Protein AF-A0A7S0D4Z8-F1 (afdb_monomer_lite)

Foldseek 3Di:
DDDDDDDDDDDDDDDDDDDDDDDDDDDDDDDDDDDDDDDDDDDDDDPPPPDPLVVLVVVLCVVVVHDPVVVLQQFDPVQLCVVQVNDSVSSVVCCVVVVPCRCVSGPRDPPPPPPPPPDDDDDDDPDDPPPPPDPPDPPPPPPDDDDPPVPPDPVCVVVVVVQVVCVVVVVFDFPDDDPQWGWTDPPVDIDIDGPDDPD

Secondary structure (DSSP, 8-state):
---------------------------------------------------TTHHHHHHHHHHHT--HHHHHHHS-HHHHHHHTTT-HHHHHHHHHHSTTTHHHHS--------------------------------TT----SS---S---GGGHHHHHHHHHHHHTT-S--SEEETTEEEEE-SS-EEEEESS---

pLDDT: mean 70.67, std 21.79, range [35.69, 95.94]

Sequence (199 aa):
EEQEDKQNESKTTQEKKPTDPKSNEKHEENPPSQTPNPPATTTPTQTKEVHPHQKLIDNFCELTGLKEEKMAKIFSIDALMRLSNYKVNDMLDFYFSNGSALSQICPPGTKPSETKATHKSTQERKSAAKEVKEFKIPKEVKLCCGHVESSLSPSSIPDMLTLLEIVKMGGLHATHVDSGYGEFSNGTFSIMMPLKPKW

Organism: NCBI:txid1561963

Structure (mmCIF, N/CA/C/O backbone):
data_AF-A0A7S0D4Z8-F1
#
_entry.id   AF-A0A7S0D4Z8-F1
#
loop_
_atom_site.group_PDB
_atom_site.id
_atom_site.type_symbol
_atom_site.label_atom_id
_atom_site.label_alt_id
_atom_site.label_comp_id
_atom_site.label_asym_id
_atom_site.label_entity_id
_atom_site.label_seq_id
_atom_site.pdbx_PDB_ins_code
_atom_site.Cartn_x
_atom_site.Cartn_y
_atom_site.Cartn_z
_atom_site.occupancy
_atom_site.B_iso_or_equiv
_atom_site.auth_seq_id
_atom_site.auth_comp_id
_atom_site.auth_asym_id
_atom_site.auth_atom_id
_atom_site.pdbx_PDB_model_num
ATOM 1 N N . GLU A 1 1 ? 7.931 1.894 -53.564 1.00 45.41 1 GLU A N 1
ATOM 2 C CA . GLU A 1 1 ? 7.385 0.527 -53.496 1.00 45.41 1 GLU A CA 1
ATOM 3 C C . GLU A 1 1 ? 6.875 0.327 -52.075 1.00 45.41 1 GLU A C 1
ATOM 5 O O . GLU A 1 1 ? 7.678 0.419 -51.159 1.00 45.41 1 GLU A O 1
ATOM 10 N N . GLU A 1 2 ? 5.576 0.554 -51.838 1.00 51.44 2 GLU A N 1
ATOM 11 C CA . GLU A 1 2 ? 4.504 -0.481 -51.866 1.00 51.44 2 GLU A CA 1
ATOM 12 C C . GLU A 1 2 ? 4.716 -1.485 -50.715 1.00 51.44 2 GLU A C 1
ATOM 14 O O . GLU A 1 2 ? 5.787 -2.065 -50.631 1.00 51.44 2 GLU A O 1
ATOM 19 N N . GLN A 1 3 ? 3.833 -1.733 -49.742 1.00 48.44 3 GLN A N 1
ATOM 20 C CA . GLN A 1 3 ? 2.366 -1.683 -49.580 1.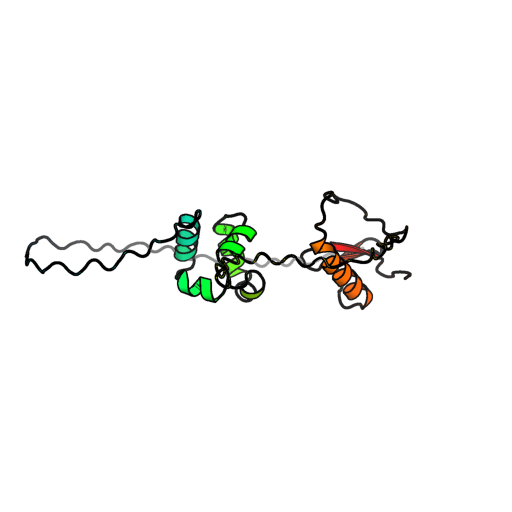00 48.44 3 GLN A CA 1
ATOM 21 C C . GLN A 1 3 ? 2.093 -1.370 -48.085 1.00 48.44 3 GLN A C 1
ATOM 23 O O . GLN A 1 3 ? 2.897 -1.736 -47.232 1.00 48.44 3 GLN A O 1
ATOM 28 N N . GLU A 1 4 ? 1.129 -0.556 -47.662 1.00 56.69 4 GLU A N 1
ATOM 29 C CA . GLU A 1 4 ? -0.335 -0.683 -47.754 1.00 56.69 4 GLU A CA 1
ATOM 30 C C . GLU A 1 4 ? -0.911 -1.923 -47.037 1.00 56.69 4 GLU A C 1
ATOM 32 O O . GLU A 1 4 ? -0.677 -3.061 -47.432 1.00 56.69 4 GLU A O 1
ATOM 37 N N . ASP A 1 5 ? -1.716 -1.649 -45.999 1.00 53.00 5 ASP A N 1
ATOM 38 C CA . ASP A 1 5 ? -3.104 -2.119 -45.848 1.00 53.00 5 ASP A CA 1
ATOM 39 C C . ASP A 1 5 ? -3.478 -2.770 -44.489 1.00 53.00 5 ASP A C 1
ATOM 41 O O . ASP A 1 5 ? -2.764 -3.590 -43.911 1.00 53.00 5 ASP A O 1
ATOM 45 N N . LYS A 1 6 ? -4.712 -2.432 -44.086 1.00 59.09 6 LYS A N 1
ATOM 46 C CA . LYS A 1 6 ? -5.653 -3.106 -43.170 1.00 59.09 6 LYS A CA 1
ATOM 47 C C . LYS A 1 6 ? -5.833 -2.570 -41.750 1.00 59.09 6 LYS A C 1
ATOM 49 O O . LYS A 1 6 ? -5.426 -3.143 -40.744 1.00 59.09 6 LYS A O 1
ATOM 54 N N . GLN A 1 7 ? -6.615 -1.485 -41.730 1.00 50.78 7 GLN A N 1
ATOM 55 C CA . GLN A 1 7 ? -7.859 -1.334 -40.959 1.00 50.78 7 GLN A CA 1
ATOM 56 C C . GLN A 1 7 ? -8.432 -2.633 -40.361 1.00 50.78 7 GLN A C 1
ATOM 58 O O . GLN A 1 7 ? -8.583 -3.635 -41.058 1.00 50.78 7 GLN A O 1
ATOM 63 N N . ASN A 1 8 ? -8.942 -2.539 -39.129 1.00 56.25 8 ASN A N 1
ATOM 64 C CA . ASN A 1 8 ? -10.175 -3.243 -38.791 1.00 56.25 8 ASN A CA 1
ATOM 65 C C . ASN A 1 8 ? -11.013 -2.433 -37.788 1.00 56.25 8 ASN A C 1
ATOM 67 O O . ASN A 1 8 ? -10.698 -2.339 -36.603 1.00 56.25 8 ASN A O 1
ATOM 71 N N . GLU A 1 9 ? -12.080 -1.831 -38.311 1.00 54.31 9 GLU A N 1
ATOM 72 C CA . GLU A 1 9 ? -13.233 -1.333 -37.567 1.00 54.31 9 GLU A CA 1
ATOM 73 C C . GLU A 1 9 ? -14.164 -2.501 -37.207 1.00 54.31 9 GLU A C 1
ATOM 75 O O . GLU A 1 9 ? -14.417 -3.389 -38.018 1.00 54.31 9 GLU A O 1
ATOM 80 N N . SER A 1 10 ? -14.755 -2.465 -36.015 1.00 58.12 10 SER A N 1
ATOM 81 C CA . SER A 1 10 ? -15.997 -3.171 -35.652 1.00 58.12 10 SER A CA 1
ATOM 82 C C . SER A 1 10 ? -16.558 -2.431 -34.432 1.00 58.12 10 SER A C 1
ATOM 84 O O . SER A 1 10 ? -15.995 -2.526 -33.350 1.00 58.12 10 SER A O 1
ATOM 86 N N . LYS A 1 11 ? -17.435 -1.431 -34.564 1.00 53.91 11 LYS A N 1
ATOM 87 C CA . LYS A 1 11 ? -18.845 -1.414 -35.005 1.00 53.91 11 LYS A CA 1
ATOM 88 C C . LYS A 1 11 ? -19.815 -2.098 -34.019 1.00 53.91 11 LYS A C 1
ATOM 90 O O . LYS A 1 11 ? -19.986 -3.307 -34.035 1.00 53.91 11 LYS A O 1
ATOM 95 N N . THR A 1 12 ? -20.459 -1.240 -33.216 1.00 45.31 12 THR A N 1
ATOM 96 C CA . THR A 1 12 ? -21.913 -1.135 -32.945 1.00 45.31 12 THR A CA 1
ATOM 97 C C . THR A 1 12 ? -22.703 -2.355 -32.456 1.00 45.31 12 THR A C 1
ATOM 99 O O . THR A 1 12 ? -22.888 -3.305 -33.201 1.00 45.31 12 THR A O 1
ATOM 102 N N . THR A 1 13 ? -23.381 -2.209 -31.306 1.00 50.56 13 THR A N 1
ATOM 103 C CA . THR A 1 13 ? -24.770 -2.680 -31.043 1.00 50.56 13 THR A CA 1
ATOM 104 C C . THR A 1 13 ? -25.338 -1.863 -29.859 1.00 50.56 13 THR A C 1
ATOM 106 O O . THR A 1 13 ? -24.752 -1.879 -28.784 1.00 50.56 13 THR A O 1
ATOM 109 N N . GLN A 1 14 ? -26.225 -0.886 -30.114 1.00 45.66 14 GLN A N 1
ATOM 110 C CA . GLN A 1 14 ? -27.687 -0.875 -29.831 1.00 45.66 14 GLN A CA 1
ATOM 111 C C . GLN A 1 14 ? -28.062 -1.195 -28.370 1.00 45.66 14 GLN A C 1
ATOM 113 O O . GLN A 1 14 ? -27.788 -2.279 -27.876 1.00 45.66 14 GLN A O 1
ATOM 118 N N . GLU A 1 15 ? -28.564 -0.239 -27.583 1.00 47.84 15 GLU A N 1
ATOM 119 C CA . GLU A 1 15 ? -29.926 0.346 -27.583 1.00 47.84 15 GLU A CA 1
ATOM 120 C C . GLU A 1 15 ? -31.023 -0.619 -27.085 1.00 47.84 15 GLU A C 1
ATOM 122 O O . GLU A 1 15 ? -31.390 -1.574 -27.764 1.00 47.84 15 GLU A O 1
ATOM 127 N N . LYS A 1 16 ? -31.547 -0.320 -25.884 1.00 56.28 16 LYS A N 1
ATOM 128 C CA . LYS A 1 16 ? -32.883 -0.617 -25.307 1.00 56.28 16 LYS A CA 1
ATOM 129 C C . LYS A 1 16 ? -32.836 -0.169 -23.835 1.00 56.28 16 LYS A C 1
ATOM 131 O O . LYS A 1 16 ? -31.840 -0.432 -23.180 1.00 56.28 16 LYS A O 1
ATOM 136 N N . LYS A 1 17 ? -33.834 0.397 -23.161 1.00 56.94 17 LYS A N 1
ATOM 137 C CA . LYS A 1 17 ? -35.109 1.085 -23.423 1.00 56.94 17 LYS A CA 1
ATOM 138 C C . LYS A 1 17 ? -35.568 1.515 -22.005 1.00 56.94 17 LYS A C 1
ATOM 140 O O . LYS A 1 17 ? -35.485 0.671 -21.111 1.00 56.94 17 LYS A O 1
ATOM 145 N N . PRO A 1 18 ? -36.041 2.746 -21.749 1.00 55.50 18 PRO A N 1
ATOM 146 C CA . PRO A 1 18 ? -36.552 3.116 -20.431 1.00 55.50 18 PRO A CA 1
ATOM 147 C C . PRO A 1 18 ? -37.996 2.622 -20.267 1.00 55.50 18 PRO A C 1
ATOM 149 O O . PRO A 1 18 ? -38.788 2.673 -21.211 1.00 55.50 18 PRO A O 1
ATOM 152 N N . THR A 1 19 ? -38.338 2.135 -19.075 1.00 55.25 19 THR A N 1
ATOM 153 C CA . THR A 1 19 ? -39.726 1.839 -18.692 1.00 55.25 19 THR A CA 1
ATOM 154 C C . THR A 1 19 ? -39.977 2.402 -17.294 1.00 55.25 19 THR A C 1
ATOM 156 O O . THR A 1 19 ? -39.653 1.765 -16.300 1.00 55.25 19 THR A O 1
ATOM 159 N N . ASP A 1 20 ? -40.535 3.606 -17.244 1.00 55.25 20 ASP A N 1
ATOM 160 C CA . ASP A 1 20 ? -41.367 4.116 -16.145 1.00 55.25 20 ASP A CA 1
ATOM 161 C C . ASP A 1 20 ? -42.845 3.798 -16.467 1.00 55.25 20 ASP A C 1
ATOM 163 O O . ASP A 1 20 ? -43.148 3.409 -17.601 1.00 55.25 20 ASP A O 1
ATOM 167 N N . PRO A 1 21 ? -43.830 4.122 -15.611 1.00 60.50 21 PRO A N 1
ATOM 168 C CA . PRO A 1 21 ? -43.929 3.994 -14.156 1.00 60.50 21 PRO A CA 1
ATOM 169 C C . PRO A 1 21 ? -45.204 3.189 -13.790 1.00 60.50 21 PRO A C 1
ATOM 171 O O . PRO A 1 21 ? -46.076 2.956 -14.630 1.00 60.50 21 PRO A O 1
ATOM 174 N N . LYS A 1 22 ? -45.393 2.796 -12.523 1.00 52.00 22 LYS A N 1
ATOM 175 C CA . LYS A 1 22 ? -46.734 2.398 -12.055 1.00 52.00 22 LYS A CA 1
ATOM 176 C C . LYS A 1 22 ? -47.014 2.900 -10.646 1.00 52.00 22 LYS A C 1
ATOM 178 O O . LYS A 1 22 ? -46.546 2.341 -9.660 1.00 52.00 22 LYS A O 1
ATOM 183 N N . SER A 1 23 ? -47.808 3.964 -10.604 1.00 50.69 23 SER A N 1
ATOM 184 C CA . SER A 1 23 ? -48.581 4.415 -9.455 1.00 50.69 23 SER A CA 1
ATOM 185 C C . SER A 1 23 ? -49.455 3.289 -8.908 1.00 50.69 23 SER A C 1
ATOM 187 O O . SER A 1 23 ? -50.051 2.541 -9.685 1.00 50.69 23 SER A O 1
ATOM 189 N N . ASN A 1 24 ? -49.629 3.245 -7.588 1.00 48.88 24 ASN A N 1
ATOM 190 C CA . ASN A 1 24 ? -50.928 2.900 -7.032 1.00 48.88 24 ASN A CA 1
ATOM 191 C C . ASN A 1 24 ? -51.202 3.712 -5.762 1.00 48.88 24 ASN A C 1
ATOM 193 O O . ASN A 1 24 ? -50.391 3.780 -4.842 1.00 48.88 24 ASN A O 1
ATOM 197 N N . GLU A 1 25 ? -52.355 4.365 -5.809 1.00 51.00 25 GLU A N 1
ATOM 198 C CA . GLU A 1 25 ? -53.003 5.185 -4.797 1.00 51.00 25 GLU A CA 1
ATOM 199 C C . GLU A 1 25 ? -53.557 4.355 -3.621 1.00 51.00 25 GLU A C 1
ATOM 201 O O . GLU A 1 25 ? -53.995 3.225 -3.809 1.00 51.00 25 GLU A O 1
ATOM 206 N N . LYS A 1 26 ? -53.641 5.038 -2.467 1.00 47.34 26 LYS A N 1
ATOM 207 C CA . LYS A 1 26 ? -54.718 5.045 -1.449 1.00 47.34 26 LYS A CA 1
ATOM 208 C C . LYS A 1 26 ? -55.095 3.792 -0.647 1.00 47.34 26 LYS A C 1
ATOM 210 O O . LYS A 1 26 ? -55.604 2.815 -1.176 1.00 47.34 26 LYS A O 1
ATOM 215 N N . HIS A 1 27 ? -55.033 3.971 0.675 1.00 46.72 27 HIS A N 1
ATOM 216 C CA . HIS A 1 27 ? -56.111 3.896 1.693 1.00 46.72 27 HIS A CA 1
ATOM 217 C C . HIS A 1 27 ? -55.404 3.960 3.071 1.00 46.72 27 HIS A C 1
ATOM 219 O O . HIS A 1 27 ? -54.264 3.521 3.165 1.00 46.72 27 HIS A O 1
ATOM 225 N N . GLU A 1 28 ? -55.911 4.439 4.204 1.00 51.34 28 GLU A N 1
ATOM 226 C CA . GLU A 1 28 ? -57.069 5.211 4.661 1.00 51.34 28 GLU A CA 1
ATOM 227 C C . GLU A 1 28 ? -56.760 5.531 6.149 1.00 51.34 28 GLU A C 1
ATOM 229 O O . GLU A 1 28 ? -56.039 4.778 6.806 1.00 51.34 28 GLU A O 1
ATOM 234 N N . GLU A 1 29 ? -57.255 6.660 6.655 1.00 48.47 29 GLU A N 1
ATOM 235 C CA . GLU A 1 29 ? -57.418 7.031 8.080 1.00 48.47 29 GLU A CA 1
ATOM 236 C C . GLU A 1 29 ? -58.027 5.896 8.956 1.00 48.47 29 GLU A C 1
ATOM 238 O O . GLU A 1 29 ? -58.697 5.026 8.421 1.00 48.47 29 GLU A O 1
ATOM 243 N N . ASN A 1 30 ? -57.932 5.776 10.294 1.00 47.16 30 ASN A N 1
ATOM 244 C CA . ASN A 1 30 ? -57.815 6.705 11.437 1.00 47.16 30 ASN A CA 1
ATOM 245 C C . ASN A 1 30 ? -57.415 5.913 12.741 1.00 47.16 30 ASN A C 1
ATOM 247 O O . ASN A 1 30 ? -57.422 4.680 12.721 1.00 47.16 30 ASN A O 1
ATOM 251 N N . PRO A 1 31 ? -57.095 6.579 13.882 1.00 63.56 31 PRO A N 1
ATOM 252 C CA . PRO A 1 31 ? -56.656 6.015 15.182 1.00 63.56 31 PRO A CA 1
ATOM 253 C C . PRO A 1 31 ? -57.853 5.891 16.177 1.00 63.56 31 PRO A C 1
ATOM 255 O O . PRO A 1 31 ? -58.989 5.987 15.716 1.00 63.56 31 PRO A O 1
ATOM 258 N N . PRO A 1 32 ? -57.710 5.798 17.527 1.00 60.09 32 PRO A N 1
ATOM 259 C CA . PRO A 1 32 ? -56.594 5.428 18.415 1.00 60.09 32 PRO A CA 1
ATOM 260 C C . PRO A 1 32 ? -56.956 4.248 19.356 1.00 60.09 32 PRO A C 1
ATOM 262 O O . PRO A 1 32 ? -58.124 3.951 19.582 1.00 60.09 32 PRO A O 1
ATOM 265 N N . SER A 1 33 ? -55.974 3.638 20.029 1.00 52.62 33 SER A N 1
ATOM 266 C CA . SER A 1 33 ? -56.265 2.975 21.310 1.00 52.62 33 SER A CA 1
ATOM 267 C C . SER A 1 33 ? -55.063 3.032 22.243 1.00 52.62 33 SER A C 1
ATOM 269 O O . SER A 1 33 ? -54.028 2.410 22.014 1.00 52.62 33 SER A O 1
ATOM 271 N N . GLN A 1 34 ? -55.215 3.843 23.288 1.00 50.16 34 GLN A N 1
ATOM 272 C CA . GLN A 1 34 ? -54.317 3.927 24.427 1.00 50.16 34 GLN A CA 1
ATOM 273 C C . GLN A 1 34 ? -54.558 2.732 25.351 1.00 50.16 34 GLN A C 1
ATOM 275 O O . GLN A 1 34 ? -55.688 2.474 25.758 1.00 50.16 34 GLN A O 1
ATOM 280 N N . THR A 1 35 ? -53.476 2.086 25.769 1.00 50.81 35 THR A N 1
ATOM 281 C CA . THR A 1 35 ? -53.408 1.387 27.057 1.00 50.81 35 THR A CA 1
ATOM 282 C C . THR A 1 35 ? -52.081 1.757 27.716 1.00 50.81 35 THR A C 1
ATOM 284 O O . THR A 1 35 ? -51.041 1.633 27.064 1.00 50.81 35 THR A O 1
ATOM 287 N N . PRO A 1 36 ? -52.090 2.237 28.972 1.00 57.16 36 PRO A N 1
ATOM 288 C CA . PRO A 1 36 ? -50.878 2.573 29.701 1.00 57.16 36 PRO A CA 1
ATOM 289 C C . PRO A 1 36 ? -50.231 1.281 30.202 1.00 57.16 36 PRO A C 1
ATOM 291 O O . PRO A 1 36 ? -50.875 0.499 30.897 1.00 57.16 36 PRO A O 1
ATOM 294 N N . ASN A 1 37 ? -48.961 1.062 29.862 1.00 49.72 37 ASN A N 1
ATOM 295 C CA . ASN A 1 37 ? -48.163 -0.008 30.453 1.00 49.72 37 ASN A CA 1
ATOM 296 C C . ASN A 1 37 ? -46.933 0.560 31.191 1.00 49.72 37 ASN A C 1
ATOM 298 O O . ASN A 1 37 ? -46.434 1.625 30.822 1.00 49.72 37 ASN A O 1
ATOM 302 N N . PRO A 1 38 ? -46.513 -0.116 32.279 1.00 61.94 38 PRO A N 1
ATOM 303 C CA . PRO A 1 38 ? -45.753 0.435 33.409 1.00 61.94 38 PRO A CA 1
ATOM 304 C C . PRO A 1 38 ? -44.282 0.772 33.101 1.00 61.94 38 PRO A C 1
ATOM 306 O O . PRO A 1 38 ? -43.743 0.319 32.090 1.00 61.94 38 PRO A O 1
ATOM 309 N N . PRO A 1 39 ? -43.609 1.553 33.978 1.00 53.34 39 PRO A N 1
ATOM 310 C CA . PRO A 1 39 ? -42.248 2.032 33.755 1.00 53.34 39 PRO A CA 1
ATOM 311 C C . PRO A 1 39 ? -41.259 0.863 33.730 1.00 53.34 39 PRO A C 1
ATOM 313 O O . PRO A 1 39 ? -40.903 0.301 34.766 1.00 53.34 39 PRO A O 1
ATOM 316 N N . ALA A 1 40 ? -40.798 0.506 32.533 1.00 49.44 40 ALA A N 1
ATOM 317 C CA . ALA A 1 40 ? -39.670 -0.391 32.368 1.00 49.44 40 ALA A CA 1
ATOM 318 C C . ALA A 1 40 ? -38.385 0.363 32.737 1.00 49.44 40 ALA A C 1
ATOM 320 O O . ALA A 1 40 ? -37.953 1.287 32.051 1.00 49.44 40 ALA A O 1
ATOM 321 N N . THR A 1 41 ? -37.835 -0.044 33.876 1.00 46.91 41 THR A N 1
ATOM 322 C CA . THR A 1 41 ? -36.460 0.088 34.352 1.00 46.91 41 THR A CA 1
ATOM 323 C C . THR A 1 41 ? -35.478 0.623 33.307 1.00 46.91 41 THR A C 1
ATOM 325 O O . THR A 1 41 ? -35.056 -0.083 32.390 1.00 46.91 41 THR A O 1
ATOM 328 N N . THR A 1 42 ? -35.076 1.878 33.500 1.00 44.59 42 THR A N 1
ATOM 329 C CA . THR A 1 42 ? -33.932 2.525 32.859 1.00 44.59 42 THR A CA 1
ATOM 330 C C . THR A 1 42 ? -32.689 1.667 33.063 1.00 44.59 42 THR A C 1
ATOM 332 O O . THR A 1 42 ? -32.053 1.667 34.115 1.00 44.59 42 THR A O 1
ATOM 335 N N . THR A 1 43 ? -32.361 0.894 32.032 1.00 43.16 43 THR A N 1
ATOM 336 C CA . THR A 1 43 ? -31.065 0.232 31.911 1.00 43.16 43 THR A CA 1
ATOM 337 C C . THR A 1 43 ? -30.018 1.343 31.797 1.00 43.16 43 THR A C 1
ATOM 339 O O . THR A 1 43 ? -30.255 2.297 31.052 1.00 43.16 43 THR A O 1
ATOM 342 N N . PRO A 1 44 ? -28.902 1.295 32.543 1.00 39.91 44 PRO A N 1
ATOM 343 C CA . PRO A 1 44 ? -27.916 2.362 32.520 1.00 39.91 44 PRO A CA 1
ATOM 344 C C . PRO A 1 44 ? -27.375 2.514 31.100 1.00 39.91 44 PRO A C 1
ATOM 346 O O . PRO A 1 44 ? -26.741 1.605 30.562 1.00 39.91 44 PRO A O 1
ATOM 349 N N . THR A 1 45 ? -27.661 3.669 30.502 1.00 38.59 45 THR A N 1
ATOM 350 C CA . THR A 1 45 ? -27.037 4.175 29.285 1.00 38.59 45 THR A CA 1
ATOM 351 C C . THR A 1 45 ? -25.531 4.086 29.482 1.00 38.59 45 THR A C 1
ATOM 353 O O . THR A 1 45 ? -24.945 4.904 30.190 1.00 38.59 45 THR A O 1
ATOM 356 N N . GLN A 1 46 ? -24.910 3.053 28.905 1.00 41.75 46 GLN A N 1
ATOM 357 C CA . GLN A 1 46 ? -23.466 3.009 28.744 1.00 41.75 46 GLN A CA 1
ATOM 358 C C . GLN A 1 46 ? -23.077 4.310 28.062 1.00 41.75 46 GLN A C 1
ATOM 360 O O . GLN A 1 46 ? -23.608 4.642 27.001 1.00 41.75 46 GLN A O 1
ATOM 365 N N . THR A 1 47 ? -22.208 5.060 28.726 1.00 39.72 47 THR A N 1
ATOM 366 C CA . THR A 1 47 ? -21.581 6.269 28.222 1.00 39.72 47 THR A CA 1
ATOM 367 C C . THR A 1 47 ? -20.948 5.917 26.882 1.00 39.72 47 THR A C 1
ATOM 369 O O . THR A 1 47 ? -19.867 5.338 26.835 1.00 39.72 47 THR A O 1
ATOM 372 N N . LYS A 1 48 ? -21.684 6.163 25.793 1.00 54.28 48 LYS A N 1
ATOM 373 C CA . LYS A 1 48 ? -21.199 6.012 24.427 1.00 54.28 48 LYS A CA 1
ATOM 374 C C . LYS A 1 48 ? -20.070 7.021 24.330 1.00 54.28 48 LYS A C 1
ATOM 376 O O . LYS A 1 48 ? -20.321 8.224 24.320 1.00 54.28 48 LYS A O 1
ATOM 381 N N . GLU A 1 49 ? -18.842 6.532 24.402 1.00 51.00 49 GLU A N 1
ATOM 382 C CA . GLU A 1 49 ? -17.655 7.324 24.146 1.00 51.00 49 GLU A CA 1
ATOM 383 C C . GLU A 1 49 ? -17.837 7.876 22.731 1.00 51.00 49 GLU A C 1
ATOM 385 O O . GLU A 1 49 ? -17.850 7.131 21.751 1.00 51.00 49 GLU A O 1
ATOM 390 N N . VAL A 1 50 ? -18.187 9.161 22.642 1.00 57.28 50 VAL A N 1
ATOM 391 C CA . VAL A 1 50 ? -18.538 9.788 21.372 1.00 57.28 50 VAL A CA 1
ATOM 392 C C . VAL A 1 50 ? -17.240 9.911 20.598 1.00 57.28 50 VAL A C 1
ATOM 394 O O . VAL A 1 50 ? -16.455 10.828 20.837 1.00 57.28 50 VAL A O 1
ATOM 397 N N . HIS A 1 51 ? -16.999 8.964 19.691 1.00 64.25 51 HIS A N 1
ATOM 398 C CA . HIS A 1 51 ? -15.871 9.051 18.783 1.00 64.25 51 HIS A CA 1
ATOM 399 C C . HIS A 1 51 ? -15.964 10.385 18.025 1.00 64.25 51 HIS A C 1
ATOM 401 O O . HIS A 1 51 ? -17.025 10.702 17.472 1.00 64.25 51 HIS A O 1
ATOM 407 N N . PRO A 1 52 ? -14.869 11.167 17.947 1.00 77.44 52 PRO A N 1
ATOM 408 C CA . PRO A 1 52 ? -14.866 12.487 17.305 1.00 77.44 52 PRO A CA 1
ATOM 409 C C . PRO A 1 52 ? -15.278 12.444 15.825 1.00 77.44 52 PRO A C 1
ATOM 411 O O . PRO A 1 52 ? -15.598 13.473 15.234 1.00 77.44 52 PRO A O 1
ATOM 414 N N . HIS A 1 53 ? -15.328 11.248 15.234 1.00 88.62 53 HIS A N 1
ATOM 415 C CA . HIS A 1 53 ? -15.675 11.017 13.842 1.00 88.62 53 HIS A CA 1
ATOM 416 C C . HIS A 1 53 ? -16.874 10.078 13.632 1.00 88.62 53 HIS A C 1
ATOM 418 O O . HIS A 1 53 ? -17.023 9.525 12.544 1.00 88.62 53 HIS A O 1
ATOM 424 N N . GLN A 1 54 ? -17.761 9.930 14.625 1.00 89.75 54 GLN A N 1
ATOM 425 C CA . GLN A 1 54 ? -18.903 9.004 14.550 1.00 89.75 54 GLN A CA 1
ATOM 426 C C . GLN A 1 54 ? -19.745 9.178 13.273 1.00 89.75 54 GLN A C 1
ATOM 428 O O . GLN A 1 54 ? -20.095 8.196 12.636 1.00 89.75 54 GLN A O 1
ATOM 433 N N . LYS A 1 55 ? -19.984 10.419 12.821 1.00 91.88 55 LYS A N 1
ATOM 434 C CA . LYS A 1 55 ? -20.753 10.685 11.588 1.00 91.88 55 LYS A CA 1
ATOM 435 C C . LYS A 1 55 ? -20.137 10.072 10.325 1.00 91.88 55 LYS A C 1
ATOM 437 O O . LYS A 1 55 ? -20.867 9.700 9.414 1.00 91.88 55 LYS A O 1
ATOM 442 N N . LEU A 1 56 ? -18.807 10.016 10.242 1.00 93.25 56 LEU A N 1
ATOM 443 C CA . LEU A 1 56 ? -18.108 9.422 9.099 1.00 93.25 56 LEU A CA 1
ATOM 444 C C . LEU A 1 56 ? -18.204 7.896 9.146 1.00 93.25 56 LEU A C 1
ATOM 446 O O . LEU A 1 56 ? -18.451 7.271 8.119 1.00 93.25 56 LEU A O 1
ATOM 450 N N . ILE A 1 57 ? -18.059 7.326 10.346 1.00 93.00 57 ILE A N 1
ATOM 451 C CA . ILE A 1 57 ? -18.225 5.891 10.595 1.00 93.00 57 ILE A CA 1
ATOM 452 C C . ILE A 1 57 ? -19.646 5.465 10.226 1.00 93.00 57 ILE A C 1
ATOM 454 O O . ILE A 1 57 ? -19.810 4.510 9.471 1.00 93.00 57 ILE A O 1
ATOM 458 N N . ASP A 1 58 ? -20.657 6.206 10.682 1.00 93.69 58 ASP A N 1
ATOM 459 C CA . ASP A 1 58 ? -22.065 5.927 10.402 1.00 93.69 58 ASP A CA 1
ATOM 460 C C . ASP A 1 58 ? -22.351 5.957 8.889 1.00 93.69 58 ASP A C 1
ATOM 462 O O . ASP A 1 58 ? -22.940 5.017 8.362 1.00 93.69 58 ASP A O 1
ATOM 466 N N . ASN A 1 59 ? -21.864 6.977 8.172 1.00 94.25 59 ASN A N 1
ATOM 467 C CA . ASN A 1 59 ? -22.045 7.105 6.719 1.00 94.25 59 ASN A CA 1
ATOM 468 C C . ASN A 1 59 ? -21.358 5.957 5.953 1.00 94.25 59 ASN A C 1
ATOM 470 O O . ASN A 1 59 ? -21.939 5.341 5.063 1.00 94.25 59 ASN A O 1
ATOM 474 N N . PHE A 1 60 ? -20.138 5.592 6.348 1.00 95.06 60 PHE A N 1
ATOM 475 C CA . PHE A 1 60 ? -19.447 4.439 5.773 1.00 95.06 60 PHE A CA 1
ATOM 476 C C . PHE A 1 60 ? -20.184 3.113 6.049 1.00 95.06 60 PHE A C 1
ATOM 478 O O . PHE A 1 60 ? -20.308 2.273 5.154 1.00 95.06 60 PHE A O 1
ATOM 485 N N . CYS A 1 61 ? -20.716 2.921 7.261 1.00 94.81 61 CYS A N 1
ATOM 486 C CA . CYS A 1 61 ? -21.537 1.756 7.614 1.00 94.81 61 CYS A CA 1
ATOM 487 C C . CYS A 1 61 ? -22.820 1.685 6.775 1.00 94.81 61 CYS A C 1
ATOM 489 O O . CYS A 1 61 ? -23.195 0.609 6.308 1.00 94.81 61 CYS A O 1
ATOM 491 N N . GLU A 1 62 ? -23.477 2.825 6.564 1.00 95.94 62 GLU A N 1
ATOM 492 C CA . GLU A 1 62 ? -24.693 2.933 5.759 1.00 95.94 62 GLU A CA 1
ATOM 493 C C . GLU A 1 62 ? -24.429 2.557 4.295 1.00 95.94 62 GLU A C 1
ATOM 495 O O . GLU A 1 62 ? -25.141 1.722 3.739 1.00 95.94 62 GLU A O 1
ATOM 500 N N . LEU A 1 63 ? -23.354 3.084 3.701 1.00 95.88 63 LEU A N 1
ATOM 501 C CA . LEU A 1 63 ? -22.995 2.826 2.302 1.00 95.88 63 LEU A CA 1
ATOM 502 C C . LEU A 1 63 ? -22.513 1.390 2.052 1.00 95.88 63 LEU A C 1
ATOM 504 O O . LEU A 1 63 ? -22.761 0.831 0.986 1.00 95.88 63 LEU A O 1
ATOM 508 N N . THR A 1 64 ? -21.847 0.770 3.027 1.00 94.31 64 THR A N 1
ATOM 509 C CA . THR A 1 64 ? -21.407 -0.635 2.927 1.00 94.31 64 THR A CA 1
ATOM 510 C C . THR A 1 64 ? -22.496 -1.638 3.314 1.00 94.31 64 THR A C 1
ATOM 512 O O . THR A 1 64 ? -22.353 -2.833 3.052 1.00 94.31 64 THR A O 1
ATOM 515 N N . GLY A 1 65 ? -23.580 -1.188 3.957 1.00 95.38 65 GLY A N 1
ATOM 516 C CA . GLY A 1 65 ? -24.621 -2.059 4.509 1.00 95.38 65 GLY A CA 1
ATOM 517 C C . GLY A 1 65 ? -24.140 -2.931 5.677 1.00 95.38 65 GLY A C 1
ATOM 518 O O . GLY A 1 65 ? -24.786 -3.925 6.028 1.00 95.38 65 GLY A O 1
ATOM 519 N N . LEU A 1 66 ? -22.996 -2.597 6.281 1.00 92.88 66 LEU A N 1
ATOM 520 C CA . LEU A 1 66 ? -22.390 -3.358 7.368 1.00 92.88 66 LEU A CA 1
ATOM 521 C C . LEU A 1 66 ? -22.569 -2.652 8.708 1.00 92.88 66 LEU A C 1
ATOM 523 O O . LEU A 1 66 ? -22.503 -1.435 8.826 1.00 92.88 66 LEU A O 1
ATOM 527 N N . LYS A 1 67 ? -22.750 -3.450 9.763 1.00 93.50 67 LYS A N 1
ATOM 528 C CA . LYS A 1 67 ? -22.755 -2.935 11.136 1.00 93.50 67 LYS A CA 1
ATOM 529 C C . LYS A 1 67 ? -21.324 -2.680 11.599 1.00 93.50 67 LYS A C 1
ATOM 531 O O . LYS A 1 67 ? -20.469 -3.550 11.415 1.00 93.50 67 LYS A O 1
ATOM 536 N N . GLU A 1 68 ? -21.108 -1.564 12.290 1.00 90.31 68 GLU A N 1
ATOM 537 C CA . GLU A 1 68 ? -19.823 -1.180 12.892 1.00 90.31 68 GLU A CA 1
ATOM 538 C C . GLU A 1 68 ? -19.189 -2.336 13.689 1.00 90.31 68 GLU A C 1
ATOM 540 O O . GLU A 1 68 ? -18.036 -2.694 13.468 1.00 90.31 68 GLU A O 1
ATOM 545 N N . GLU A 1 69 ? -19.983 -3.025 14.516 1.00 90.44 69 GLU A N 1
ATOM 546 C CA . GLU A 1 69 ? -19.543 -4.177 15.320 1.00 90.44 69 GLU A CA 1
ATOM 547 C C . GLU A 1 69 ? -18.965 -5.335 14.496 1.00 90.44 69 GLU A C 1
ATOM 549 O O . GLU A 1 69 ? -18.099 -6.072 14.971 1.00 90.44 69 GLU A O 1
ATOM 554 N N . LYS A 1 70 ? -19.476 -5.552 13.277 1.00 90.94 70 LYS A N 1
ATOM 555 C CA . LYS A 1 70 ? -18.961 -6.593 12.381 1.00 90.94 70 LYS A CA 1
ATOM 556 C C . LYS A 1 70 ? -17.658 -6.142 11.740 1.00 90.94 70 LYS A C 1
ATOM 558 O O . LYS A 1 70 ? -16.734 -6.943 11.655 1.00 90.94 70 LYS A O 1
ATOM 563 N N . MET A 1 71 ? -17.575 -4.880 11.329 1.00 90.56 71 MET A N 1
ATOM 564 C CA . MET A 1 71 ? -16.373 -4.326 10.707 1.00 90.56 71 MET A CA 1
ATOM 565 C C . MET A 1 71 ? -15.210 -4.242 11.691 1.00 90.56 71 MET A C 1
ATOM 567 O O . MET A 1 71 ? -14.120 -4.702 11.366 1.00 90.56 71 MET A O 1
ATOM 571 N N . ALA A 1 72 ? -15.469 -3.812 12.928 1.00 89.88 72 ALA A N 1
ATOM 572 C CA . ALA A 1 72 ? -14.474 -3.734 13.996 1.00 89.88 72 ALA A CA 1
ATOM 573 C C . ALA A 1 72 ? -13.810 -5.087 14.336 1.00 89.88 72 ALA A C 1
ATOM 575 O O . ALA A 1 72 ? -12.722 -5.115 14.905 1.00 89.88 72 ALA A O 1
ATOM 576 N N . LYS A 1 73 ? -14.445 -6.220 13.992 1.00 91.12 73 LYS A N 1
ATOM 577 C CA . LYS A 1 73 ? -13.857 -7.565 14.147 1.00 91.12 73 LYS A CA 1
ATOM 578 C C . LYS A 1 73 ? -12.900 -7.941 13.020 1.00 91.12 73 LYS A C 1
ATOM 580 O O . LYS A 1 73 ? -12.076 -8.829 13.209 1.00 91.12 73 LYS A O 1
ATOM 585 N N . ILE A 1 74 ? -13.052 -7.324 11.852 1.00 91.00 74 ILE A N 1
ATOM 586 C CA . ILE A 1 74 ? -12.294 -7.656 10.644 1.00 91.00 74 ILE A CA 1
ATOM 587 C C . ILE A 1 74 ? -11.095 -6.718 10.516 1.00 91.00 74 ILE A C 1
ATOM 589 O O . ILE A 1 74 ? -9.995 -7.174 10.218 1.00 91.00 74 ILE A O 1
ATOM 593 N N . PHE A 1 75 ? -11.302 -5.423 10.754 1.00 92.88 75 PHE A N 1
ATOM 594 C CA . PHE A 1 75 ? -10.277 -4.393 10.630 1.00 92.88 75 PHE A CA 1
ATOM 595 C C . PHE A 1 75 ? -10.567 -3.197 11.551 1.00 92.88 75 PHE A C 1
ATOM 597 O O . PHE A 1 75 ? -11.682 -3.015 12.042 1.00 92.88 75 PHE A O 1
ATOM 604 N N . SER A 1 76 ? -9.556 -2.365 11.801 1.00 92.88 76 SER A N 1
ATOM 605 C CA . SER A 1 76 ? -9.712 -1.117 12.555 1.00 92.88 76 SER A CA 1
ATOM 606 C C . SER A 1 76 ? -10.275 -0.009 11.663 1.00 92.88 76 SER A C 1
ATOM 608 O O . SER A 1 76 ? -9.609 0.445 10.730 1.00 92.88 76 SER A O 1
ATOM 610 N N . ILE A 1 77 ? -11.493 0.450 11.969 1.00 91.69 77 ILE A N 1
ATOM 611 C CA . ILE A 1 77 ? -12.148 1.551 11.246 1.00 91.69 77 ILE A CA 1
ATOM 612 C C . ILE A 1 77 ? -11.348 2.852 11.404 1.00 91.69 77 ILE A C 1
ATOM 614 O O . ILE A 1 77 ? -11.162 3.567 10.427 1.00 91.69 77 ILE A O 1
ATOM 618 N N . ASP A 1 78 ? -10.795 3.126 12.589 1.00 91.44 78 ASP A N 1
ATOM 619 C CA . ASP A 1 78 ? -9.977 4.326 12.830 1.00 91.44 78 ASP A CA 1
ATOM 620 C C . ASP A 1 78 ? -8.701 4.332 11.969 1.00 91.44 78 ASP A C 1
ATOM 622 O O . ASP A 1 78 ? -8.336 5.357 11.395 1.00 91.44 78 ASP A O 1
ATOM 626 N N . ALA A 1 79 ? -8.055 3.171 11.801 1.00 92.44 79 ALA A N 1
ATOM 627 C CA . ALA A 1 79 ? -6.893 3.043 10.921 1.00 92.44 79 ALA A CA 1
ATOM 628 C C . ALA A 1 79 ? -7.271 3.284 9.452 1.00 92.44 79 ALA A C 1
ATOM 630 O O . ALA A 1 79 ? -6.585 4.035 8.759 1.00 92.44 79 ALA A O 1
ATOM 631 N N . LEU A 1 80 ? -8.399 2.718 9.004 1.00 93.69 80 LEU A N 1
ATOM 632 C CA . LEU A 1 80 ? -8.920 2.946 7.656 1.00 93.69 80 LEU A CA 1
ATOM 633 C C . LEU A 1 80 ? -9.219 4.432 7.409 1.00 93.69 80 LEU A C 1
ATOM 635 O O . LEU A 1 80 ? -8.872 4.959 6.358 1.00 93.69 80 LEU A O 1
ATOM 639 N N . MET A 1 81 ? -9.803 5.118 8.393 1.00 93.44 81 MET A N 1
ATOM 640 C CA . MET A 1 81 ? -10.092 6.551 8.317 1.00 93.44 81 MET A CA 1
ATOM 641 C C . MET A 1 81 ? -8.835 7.414 8.202 1.00 93.44 81 MET A C 1
ATOM 643 O O . MET A 1 81 ? -8.837 8.416 7.490 1.00 93.44 81 MET A O 1
ATOM 647 N N . ARG A 1 82 ? -7.749 7.046 8.889 1.00 92.56 82 ARG A N 1
ATOM 648 C CA . ARG A 1 82 ? -6.470 7.760 8.765 1.00 92.56 82 ARG A CA 1
ATOM 649 C C . ARG A 1 82 ? -5.847 7.556 7.388 1.00 92.56 82 ARG A C 1
ATOM 651 O O . ARG A 1 82 ? -5.361 8.521 6.810 1.00 92.56 82 ARG A O 1
ATOM 658 N N . LEU A 1 83 ? -5.896 6.333 6.854 1.00 91.88 83 LEU A N 1
ATOM 659 C CA . LEU A 1 83 ? -5.378 6.023 5.516 1.00 91.88 83 LEU A CA 1
ATOM 660 C C . LEU A 1 83 ? -6.152 6.738 4.406 1.00 91.88 83 LEU A C 1
ATOM 662 O O . LEU A 1 83 ? -5.567 7.149 3.410 1.00 91.88 83 LEU A O 1
ATOM 666 N N . SER A 1 84 ? -7.455 6.926 4.593 1.00 94.62 84 SER A N 1
ATOM 667 C CA . SER A 1 84 ? -8.325 7.616 3.642 1.00 94.62 84 SER A CA 1
ATOM 668 C C . SER A 1 84 ? -8.349 9.139 3.813 1.00 94.62 84 SER A C 1
ATOM 670 O O . SER A 1 84 ? -9.211 9.806 3.239 1.00 94.62 84 SER A O 1
ATOM 672 N N . ASN A 1 85 ? -7.472 9.715 4.647 1.00 93.50 85 ASN A N 1
ATOM 673 C CA . ASN A 1 85 ? -7.501 11.138 5.001 1.00 93.50 85 ASN A CA 1
ATOM 674 C C . ASN A 1 85 ? -8.906 11.625 5.417 1.00 93.50 85 ASN A C 1
ATOM 676 O O . ASN A 1 85 ? -9.316 12.737 5.080 1.00 93.50 85 ASN A O 1
ATOM 680 N N . TYR A 1 86 ? -9.651 10.786 6.145 1.00 93.44 86 TYR A N 1
ATOM 681 C CA . TYR A 1 86 ? -11.008 11.049 6.633 1.00 93.44 86 TYR A CA 1
ATOM 682 C C . TYR A 1 86 ? -12.060 11.295 5.534 1.00 93.44 86 TYR A C 1
ATOM 684 O O . TYR A 1 86 ? -13.108 11.890 5.800 1.00 93.44 86 TYR A O 1
ATOM 692 N N . LYS A 1 87 ? -11.825 10.824 4.302 1.00 94.31 87 LYS A N 1
ATOM 693 C CA . LYS A 1 87 ? -12.793 10.892 3.196 1.00 94.31 87 LYS A CA 1
ATOM 694 C C . LYS A 1 87 ? -13.530 9.566 3.030 1.00 94.31 87 LYS A C 1
ATOM 696 O O . LYS A 1 87 ? -12.907 8.526 2.847 1.00 94.31 87 LYS A O 1
ATOM 701 N N . VAL A 1 88 ? -14.865 9.605 3.046 1.00 94.25 88 VAL A N 1
ATOM 702 C CA . VAL A 1 88 ? -15.710 8.396 2.950 1.00 94.25 88 VAL A CA 1
ATOM 703 C C . VAL A 1 88 ? -15.549 7.683 1.604 1.00 94.25 88 VAL A C 1
ATOM 705 O O . VAL A 1 88 ? -15.474 6.461 1.583 1.00 94.25 88 VAL A O 1
ATOM 708 N N . ASN A 1 89 ? -15.442 8.424 0.496 1.00 94.62 89 ASN A N 1
ATOM 709 C CA . ASN A 1 89 ? -15.247 7.830 -0.833 1.00 94.62 89 ASN A CA 1
ATOM 710 C C . ASN A 1 89 ? -13.944 7.026 -0.895 1.00 94.62 89 ASN A C 1
ATOM 712 O O . ASN A 1 89 ? -13.968 5.858 -1.258 1.00 94.62 89 ASN A O 1
ATOM 716 N N . ASP A 1 90 ? -12.843 7.604 -0.417 1.00 95.25 90 ASP A N 1
ATOM 717 C CA . ASP A 1 90 ? -11.546 6.931 -0.364 1.00 95.25 90 ASP A CA 1
ATOM 718 C C . ASP A 1 90 ? -11.609 5.687 0.552 1.00 95.25 90 ASP A C 1
ATOM 720 O O . ASP A 1 90 ? -11.029 4.652 0.232 1.00 95.25 90 ASP A O 1
ATOM 724 N N . MET A 1 91 ? -12.364 5.727 1.663 1.00 95.06 91 MET A N 1
ATOM 725 C CA . MET A 1 91 ? -12.596 4.534 2.501 1.00 95.06 91 MET A CA 1
ATOM 726 C C . MET A 1 91 ? -13.322 3.422 1.743 1.00 95.06 91 MET A C 1
ATOM 728 O O . MET A 1 91 ? -12.974 2.254 1.911 1.00 95.06 91 MET A O 1
ATOM 732 N N . LEU A 1 92 ? -14.336 3.765 0.943 1.00 95.81 92 LEU A N 1
ATOM 733 C CA . LEU A 1 92 ? -15.064 2.803 0.114 1.00 95.81 92 LEU A CA 1
ATOM 734 C C . LEU A 1 92 ? -14.154 2.225 -0.966 1.00 95.81 92 LEU A C 1
ATOM 736 O O . LEU A 1 92 ? -14.134 1.009 -1.142 1.00 95.81 92 LEU A O 1
ATOM 740 N N . ASP A 1 93 ? -13.351 3.062 -1.619 1.00 95.56 93 ASP A N 1
ATOM 741 C CA . ASP A 1 93 ? -12.387 2.618 -2.624 1.00 95.56 93 ASP A CA 1
ATOM 742 C C . ASP A 1 93 ? -11.376 1.641 -2.017 1.00 95.56 93 ASP A C 1
ATOM 744 O O . ASP A 1 93 ? -11.150 0.566 -2.576 1.00 95.56 93 ASP A O 1
ATOM 748 N N . PHE A 1 94 ? -10.830 1.937 -0.832 1.00 93.94 94 PHE A N 1
ATOM 749 C CA . PHE A 1 94 ? -9.985 0.991 -0.100 1.00 93.94 94 PHE A CA 1
ATOM 750 C C . PHE A 1 94 ? -10.740 -0.287 0.269 1.00 93.94 94 PHE A C 1
ATOM 752 O O . PHE A 1 94 ? -10.188 -1.380 0.120 1.00 93.94 94 PHE A O 1
ATOM 759 N N . TYR A 1 95 ? -11.991 -0.163 0.720 1.00 94.25 95 TYR A N 1
ATOM 760 C CA . TYR A 1 95 ? -12.813 -1.295 1.126 1.00 94.25 95 TYR A CA 1
ATOM 761 C C . TYR A 1 95 ? -13.071 -2.276 -0.024 1.00 94.25 95 TYR A C 1
ATOM 763 O O . TYR A 1 95 ? -12.848 -3.479 0.119 1.00 94.25 95 TYR A O 1
ATOM 771 N N . PHE A 1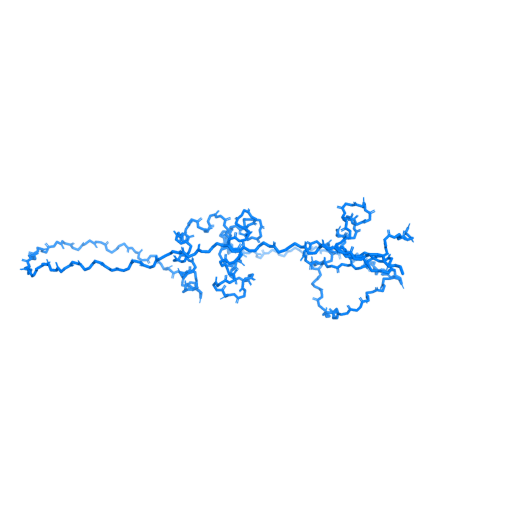 96 ? -13.490 -1.763 -1.180 1.00 94.62 96 PHE A N 1
ATOM 772 C CA . PHE A 1 96 ? -13.821 -2.580 -2.344 1.00 94.62 96 PHE A CA 1
ATOM 773 C C . PHE A 1 96 ? -12.589 -3.041 -3.123 1.00 94.62 96 PHE A C 1
ATOM 775 O O . PHE A 1 96 ? -12.581 -4.165 -3.622 1.00 94.62 96 PHE A O 1
ATOM 782 N N . SER A 1 97 ? -11.533 -2.227 -3.188 1.00 93.25 97 SER A N 1
ATOM 783 C CA . SER A 1 97 ? -10.314 -2.589 -3.923 1.00 93.25 97 SER A CA 1
ATOM 784 C C . SER A 1 97 ? -9.434 -3.571 -3.150 1.00 93.25 97 SER A C 1
ATOM 786 O O . SER A 1 97 ? -8.773 -4.408 -3.756 1.00 93.25 97 SER A O 1
ATOM 788 N N . ASN A 1 98 ? -9.424 -3.493 -1.813 1.00 90.38 98 ASN A N 1
ATOM 789 C CA . ASN A 1 98 ? -8.491 -4.241 -0.962 1.00 90.38 98 ASN A CA 1
ATOM 790 C C . ASN A 1 98 ? -9.191 -5.102 0.102 1.00 90.38 98 ASN A C 1
ATOM 792 O O . ASN A 1 98 ? -8.581 -5.434 1.118 1.00 90.38 98 ASN A O 1
ATOM 796 N N . GLY A 1 99 ? -10.451 -5.493 -0.116 1.00 83.25 99 GLY A N 1
ATOM 797 C CA . GLY A 1 99 ? -11.305 -6.160 0.879 1.00 83.25 99 GLY A CA 1
ATOM 798 C C . GLY A 1 99 ? -10.645 -7.301 1.666 1.00 83.25 99 GLY A C 1
ATOM 799 O O . GLY A 1 99 ? -10.797 -7.379 2.884 1.00 83.25 99 GLY A O 1
ATOM 800 N N . SER A 1 100 ? -9.862 -8.160 1.005 1.00 85.69 100 SER A N 1
ATOM 801 C CA . SER A 1 100 ? -9.145 -9.269 1.656 1.00 85.69 100 SER A CA 1
ATOM 802 C C . SER A 1 100 ? -7.857 -8.854 2.375 1.00 85.69 100 SER A C 1
ATOM 804 O O . SER A 1 100 ? -7.448 -9.525 3.319 1.00 85.69 100 SER A O 1
ATOM 806 N N . ALA A 1 101 ? -7.211 -7.772 1.937 1.00 89.81 101 ALA A N 1
ATOM 807 C CA . ALA A 1 101 ? -5.959 -7.265 2.501 1.00 89.81 101 ALA A CA 1
ATOM 808 C C . ALA A 1 101 ? -6.183 -6.248 3.633 1.00 89.81 101 ALA A C 1
ATOM 810 O O . ALA A 1 101 ? -5.271 -5.977 4.410 1.00 89.81 101 ALA A O 1
ATOM 811 N N . LEU A 1 102 ? -7.398 -5.714 3.785 1.00 88.06 102 LEU A N 1
ATOM 812 C CA . LEU A 1 102 ? -7.736 -4.736 4.824 1.00 88.06 102 LEU A CA 1
ATOM 813 C C . LEU A 1 102 ? -7.440 -5.206 6.244 1.00 88.06 102 LEU A C 1
ATOM 815 O O . LEU A 1 102 ? -7.055 -4.392 7.072 1.00 88.06 102 LEU A O 1
ATOM 819 N N . SER A 1 103 ? -7.586 -6.496 6.539 1.00 90.62 103 SER A N 1
ATOM 820 C CA . SER A 1 103 ? -7.247 -7.043 7.859 1.00 90.62 103 SER A CA 1
ATOM 821 C C . SER A 1 103 ? -5.740 -7.030 8.139 1.00 90.62 103 SER A C 1
ATOM 823 O O . SER A 1 103 ? -5.334 -7.012 9.298 1.00 90.62 103 SER A O 1
ATOM 825 N N . GLN A 1 104 ? -4.910 -7.019 7.092 1.00 92.06 104 GLN A N 1
ATOM 826 C CA . GLN A 1 104 ? -3.454 -6.910 7.193 1.00 92.06 104 GLN A CA 1
ATOM 827 C C . GLN A 1 104 ? -3.011 -5.446 7.273 1.00 92.06 104 GLN A C 1
ATOM 829 O O . GLN A 1 104 ? -2.125 -5.117 8.055 1.00 92.06 104 GLN A O 1
ATOM 834 N N . ILE A 1 105 ? -3.646 -4.571 6.487 1.00 90.31 105 ILE A N 1
ATOM 835 C CA . ILE A 1 105 ? -3.322 -3.137 6.410 1.00 90.31 105 ILE A CA 1
ATOM 836 C C . ILE A 1 105 ? -3.855 -2.385 7.642 1.00 90.31 105 ILE A C 1
ATOM 838 O O . ILE A 1 105 ? -3.166 -1.553 8.226 1.00 90.31 105 ILE A O 1
ATOM 842 N N . CYS A 1 106 ? -5.078 -2.709 8.059 1.00 92.31 106 CYS A N 1
ATOM 843 C CA . CYS A 1 106 ? -5.796 -2.105 9.176 1.00 92.31 106 CYS A CA 1
ATOM 844 C C . CYS A 1 106 ? -6.167 -3.190 10.196 1.00 92.31 106 CYS A C 1
ATOM 846 O O . CYS A 1 106 ? -7.349 -3.509 10.333 1.00 92.31 106 CYS A O 1
ATOM 848 N N . PRO A 1 107 ? -5.211 -3.784 10.926 1.00 90.12 107 PRO A N 1
ATOM 849 C CA . PRO A 1 107 ? -5.525 -4.855 11.865 1.00 90.12 107 PRO A CA 1
ATOM 850 C C . PRO A 1 107 ? -6.586 -4.402 12.882 1.00 90.12 107 PRO A C 1
ATOM 852 O O . PRO A 1 107 ? -6.561 -3.244 13.314 1.00 90.12 107 PRO A O 1
ATOM 855 N N . PRO A 1 108 ? -7.548 -5.270 13.254 1.00 89.00 108 PRO A N 1
ATOM 856 C CA . PRO A 1 108 ? -8.589 -4.918 14.210 1.00 89.00 108 PRO A CA 1
ATOM 857 C C . PRO A 1 108 ? -7.934 -4.480 15.518 1.00 89.00 108 PRO A C 1
ATOM 859 O O . PRO A 1 108 ? -7.083 -5.180 16.068 1.00 89.00 108 PRO A O 1
ATOM 862 N N . GLY A 1 109 ? -8.296 -3.284 15.988 1.00 73.00 109 GLY A N 1
ATOM 863 C CA . GLY A 1 109 ? -7.691 -2.701 17.175 1.00 73.00 109 GLY A CA 1
ATOM 864 C C . GLY A 1 109 ? -7.912 -3.619 18.371 1.00 73.00 109 GLY A C 1
ATOM 865 O O . GLY A 1 109 ? -9.039 -3.779 18.841 1.00 73.00 109 GLY A O 1
ATOM 866 N N . THR A 1 110 ? -6.840 -4.214 18.897 1.00 56.94 110 THR A N 1
ATOM 867 C CA . THR A 1 110 ? -6.857 -4.729 20.264 1.00 56.94 110 THR A CA 1
ATOM 868 C C . THR A 1 110 ? -7.199 -3.541 21.140 1.00 56.94 110 THR A C 1
ATOM 870 O O . THR A 1 110 ? -6.431 -2.576 21.155 1.00 56.94 110 THR A O 1
ATOM 873 N N . LYS A 1 111 ? -8.370 -3.574 21.792 1.00 55.09 111 LYS A N 1
ATOM 874 C CA . LYS A 1 111 ? -8.811 -2.522 22.713 1.00 55.09 111 LYS A CA 1
ATOM 875 C C . LYS A 1 111 ? -7.600 -2.031 23.504 1.00 55.09 111 LYS A C 1
ATOM 877 O O . LYS A 1 111 ? -6.903 -2.886 24.061 1.00 55.09 111 LYS A O 1
ATOM 882 N N . PRO A 1 112 ? -7.313 -0.720 23.533 1.00 44.75 112 PRO A N 1
ATOM 883 C CA . PRO A 1 112 ? -6.259 -0.213 24.385 1.00 44.75 112 PRO A CA 1
ATOM 884 C C . PRO A 1 112 ? -6.604 -0.655 25.805 1.00 44.75 112 PRO A C 1
ATOM 886 O O . PRO A 1 112 ? -7.581 -0.205 26.396 1.00 44.75 112 PRO A O 1
ATOM 889 N N . SER A 1 113 ? -5.852 -1.627 26.317 1.00 39.38 113 SER A N 1
ATOM 890 C CA . SER A 1 113 ? -5.869 -1.956 27.729 1.00 39.38 113 SER A CA 1
ATOM 891 C C . SER A 1 113 ? -5.450 -0.674 28.431 1.00 39.38 113 SER A C 1
ATOM 893 O O . SER A 1 113 ? -4.290 -0.269 28.315 1.00 39.38 113 SER A O 1
ATOM 895 N N . GLU A 1 114 ? -6.397 -0.012 29.097 1.00 42.03 114 GLU A N 1
ATOM 896 C CA . GLU A 1 114 ? -6.146 1.052 30.063 1.00 42.03 114 GLU A CA 1
ATOM 897 C C . GLU A 1 114 ? -5.245 0.494 31.166 1.00 42.03 114 GLU A C 1
ATOM 899 O O . GLU A 1 114 ? -5.667 0.115 32.257 1.00 42.03 114 GLU A O 1
ATOM 904 N N . THR A 1 115 ? -3.954 0.412 30.877 1.00 37.28 115 THR A N 1
ATOM 905 C CA . THR A 1 115 ? -2.957 0.065 31.868 1.00 37.28 115 THR A CA 1
ATOM 906 C C . THR A 1 115 ? -2.666 1.359 32.610 1.00 37.28 115 THR A C 1
ATOM 908 O O . THR A 1 115 ? -1.743 2.100 32.278 1.00 37.28 115 THR A O 1
ATOM 911 N N . LYS A 1 116 ? -3.483 1.648 33.631 1.00 47.16 116 LYS A N 1
ATOM 912 C CA . LYS A 1 116 ? -3.066 2.458 34.781 1.00 47.16 116 LYS A CA 1
ATOM 913 C C . LYS A 1 116 ? -1.858 1.764 35.419 1.00 47.16 116 LYS A C 1
ATOM 915 O O . LYS A 1 116 ? -1.990 1.037 36.396 1.00 47.16 116 LYS A O 1
ATOM 920 N N . ALA A 1 117 ? -0.672 1.955 34.854 1.00 42.38 117 ALA A N 1
ATOM 921 C CA . ALA A 1 117 ? 0.577 1.496 35.439 1.00 42.38 117 ALA A CA 1
ATOM 922 C C . ALA A 1 117 ? 1.195 2.639 36.249 1.00 42.38 117 ALA A C 1
ATOM 924 O O . ALA A 1 117 ? 2.161 3.283 35.847 1.00 42.38 117 ALA A O 1
ATOM 925 N N . THR A 1 118 ? 0.633 2.865 37.436 1.00 48.94 118 THR A N 1
ATOM 926 C CA . THR A 1 118 ? 1.389 3.417 38.560 1.00 48.94 118 THR A CA 1
ATOM 927 C C . THR A 1 118 ? 2.435 2.378 38.950 1.00 48.94 118 THR A C 1
ATOM 929 O O . THR A 1 118 ? 2.160 1.523 39.779 1.00 48.94 118 THR A O 1
ATOM 932 N N . HIS A 1 119 ? 3.632 2.427 38.371 1.00 43.97 119 HIS A N 1
ATOM 933 C CA . HIS A 1 119 ? 4.792 1.753 38.951 1.00 43.97 119 HIS A CA 1
ATOM 934 C C . HIS A 1 119 ? 6.028 2.642 38.856 1.00 43.97 119 HIS A C 1
ATOM 936 O O . HIS A 1 119 ? 6.787 2.653 37.892 1.00 43.97 119 HIS A O 1
ATOM 942 N N . LYS A 1 120 ? 6.219 3.370 39.955 1.00 46.41 120 LYS A N 1
ATOM 943 C CA . LYS A 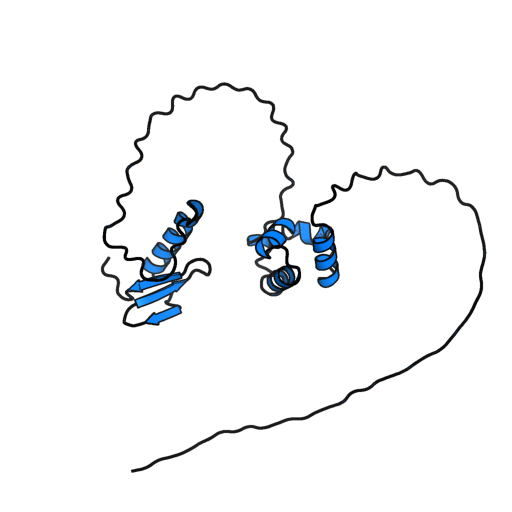1 120 ? 7.510 3.780 40.492 1.00 46.41 120 LYS A CA 1
ATOM 944 C C . LYS A 1 120 ? 8.411 2.540 40.546 1.00 46.41 120 LYS A C 1
ATOM 946 O O . LYS A 1 120 ? 8.228 1.690 41.411 1.00 46.41 120 LYS A O 1
ATOM 951 N N . SER A 1 121 ? 9.357 2.419 39.624 1.00 44.38 121 SER A N 1
ATOM 952 C CA . SER A 1 121 ? 10.483 1.505 39.791 1.00 44.38 121 SER A CA 1
ATOM 953 C C . SER A 1 121 ? 11.731 2.134 39.199 1.00 44.38 121 SER A C 1
ATOM 955 O O . SER A 1 121 ? 12.001 2.087 38.001 1.00 44.38 121 SER A O 1
ATOM 957 N N . THR A 1 122 ? 12.453 2.797 40.094 1.00 47.53 122 THR A N 1
ATOM 958 C CA . THR A 1 122 ? 13.849 3.172 39.951 1.00 47.53 122 THR A CA 1
ATOM 959 C C . THR A 1 122 ? 14.653 1.900 39.715 1.00 47.53 122 THR A C 1
ATOM 961 O O . THR A 1 122 ? 14.836 1.102 40.631 1.00 47.53 122 THR A O 1
ATOM 964 N N . GLN A 1 123 ? 15.153 1.707 38.499 1.00 40.28 123 GLN A N 1
ATOM 965 C CA . GLN A 1 123 ? 16.265 0.796 38.279 1.00 40.28 123 GLN A CA 1
ATOM 966 C C . GLN A 1 123 ? 17.269 1.471 37.354 1.00 40.28 123 GLN A C 1
ATOM 968 O O . GLN A 1 123 ? 17.132 1.478 36.132 1.00 40.28 123 GLN A O 1
ATOM 973 N N . GLU A 1 124 ? 18.281 2.066 37.982 1.00 44.78 124 GLU A N 1
ATOM 974 C CA . GLU A 1 124 ? 19.525 2.470 37.344 1.00 44.78 124 GLU A CA 1
ATOM 975 C C . GLU A 1 124 ? 20.124 1.259 36.621 1.00 44.78 124 GLU A C 1
ATOM 977 O O . GLU A 1 124 ? 20.756 0.388 37.219 1.00 44.78 124 GLU A O 1
ATOM 982 N N . ARG A 1 125 ? 19.927 1.186 35.305 1.00 37.62 125 ARG A N 1
ATOM 983 C CA . ARG A 1 125 ? 20.773 0.373 34.438 1.00 37.62 125 ARG A CA 1
ATOM 984 C C . ARG A 1 125 ? 21.820 1.287 33.831 1.00 37.62 125 ARG A C 1
ATOM 986 O O . ARG A 1 125 ? 21.543 2.027 32.889 1.00 37.62 125 ARG A O 1
ATOM 993 N N . LYS A 1 126 ? 23.035 1.193 34.383 1.00 51.38 126 LYS A N 1
ATOM 994 C CA . LYS A 1 126 ? 24.289 1.572 33.722 1.00 51.38 126 LYS A CA 1
ATOM 995 C C . LYS A 1 126 ? 24.273 1.006 32.305 1.00 51.38 126 LYS A C 1
ATOM 997 O O . LYS A 1 126 ? 24.537 -0.175 32.092 1.00 51.38 126 LYS A O 1
ATOM 1002 N N . SER A 1 127 ? 23.929 1.856 31.350 1.00 40.12 127 SER A N 1
ATOM 1003 C CA . SER A 1 127 ? 24.038 1.548 29.936 1.00 40.12 127 SER A CA 1
ATOM 1004 C C . SER A 1 127 ? 25.430 1.980 29.519 1.00 40.12 127 SER A C 1
ATOM 1006 O O . SER A 1 127 ? 25.738 3.169 29.470 1.00 40.12 127 SER A O 1
ATOM 1008 N N . ALA A 1 128 ? 26.295 0.991 29.305 1.00 44.31 128 ALA A N 1
ATOM 1009 C CA . ALA A 1 128 ? 27.551 1.182 28.610 1.00 44.31 128 ALA A CA 1
ATOM 1010 C C . ALA A 1 128 ? 27.254 1.886 27.280 1.00 44.31 128 ALA A C 1
ATOM 1012 O O . ALA A 1 128 ? 26.420 1.416 26.502 1.00 44.31 128 ALA A O 1
ATOM 1013 N N . ALA A 1 129 ? 27.908 3.025 27.056 1.00 41.66 129 ALA A N 1
ATOM 1014 C CA . ALA A 1 129 ? 27.880 3.749 25.799 1.00 41.66 129 ALA A CA 1
ATOM 1015 C C . ALA A 1 129 ? 28.408 2.823 24.698 1.00 41.66 129 ALA A C 1
ATOM 1017 O O . ALA A 1 129 ? 29.612 2.650 24.524 1.00 41.66 129 ALA A O 1
ATOM 1018 N N . LYS A 1 130 ? 27.488 2.163 23.992 1.00 44.00 130 LYS A N 1
ATOM 1019 C CA . LYS A 1 130 ? 27.799 1.441 22.769 1.00 44.00 130 LYS A CA 1
ATOM 1020 C C . LYS A 1 130 ? 27.914 2.506 21.691 1.00 44.00 130 LYS A C 1
ATOM 1022 O O . LYS A 1 130 ? 26.912 3.049 21.238 1.00 44.00 130 LYS A O 1
ATOM 1027 N N . GLU A 1 131 ? 29.159 2.846 21.393 1.00 45.16 131 GLU A N 1
ATOM 1028 C CA . GLU A 1 131 ? 29.585 3.725 20.315 1.00 45.16 131 GLU A CA 1
ATOM 1029 C C . GLU A 1 131 ? 28.749 3.437 19.059 1.00 45.16 131 GLU A C 1
ATOM 1031 O O . GLU A 1 131 ? 28.784 2.337 18.495 1.00 45.16 131 GLU A O 1
ATOM 1036 N N . VAL A 1 132 ? 27.915 4.409 18.682 1.00 40.03 132 VAL A N 1
ATOM 1037 C CA . VAL A 1 132 ? 27.138 4.376 17.446 1.00 40.03 132 VAL A CA 1
ATOM 1038 C C . VAL A 1 132 ? 28.161 4.441 16.323 1.00 40.03 132 VAL A C 1
ATOM 1040 O O . VAL A 1 132 ? 28.691 5.506 16.020 1.00 40.03 132 VAL A O 1
ATOM 1043 N N . LYS 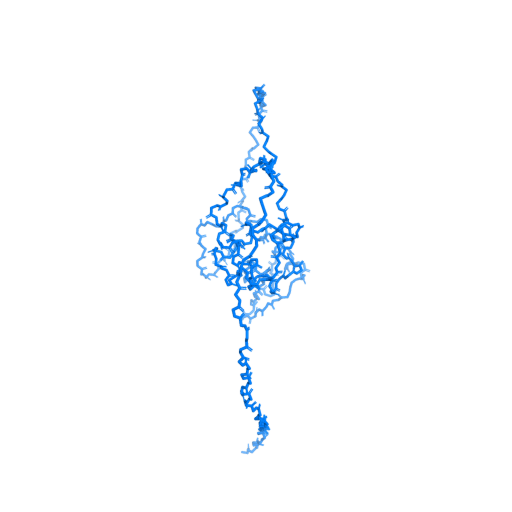A 1 133 ? 28.493 3.279 15.750 1.00 39.41 133 LYS A N 1
ATOM 1044 C CA . LYS A 1 133 ? 29.300 3.206 14.535 1.00 39.41 133 LYS A CA 1
ATOM 1045 C C . LYS A 1 133 ? 28.569 3.993 13.460 1.00 39.41 133 LYS A C 1
ATOM 1047 O O . LYS A 1 133 ? 27.530 3.560 12.968 1.00 39.41 133 LYS A O 1
ATOM 1052 N N . GLU A 1 134 ? 29.125 5.152 13.143 1.00 40.06 134 GLU A N 1
ATOM 1053 C CA . GLU A 1 134 ? 28.745 5.991 12.021 1.00 40.06 134 GLU A CA 1
ATOM 1054 C C . GLU A 1 134 ? 28.648 5.110 10.769 1.00 40.06 134 GLU A C 1
ATOM 1056 O O . GLU A 1 134 ? 29.635 4.537 10.295 1.00 40.06 134 GLU A O 1
ATOM 1061 N N . PHE A 1 135 ? 27.420 4.916 10.290 1.00 39.62 135 PHE A N 1
ATOM 1062 C CA . PHE A 1 135 ? 27.154 4.113 9.110 1.00 39.62 135 PHE A CA 1
ATOM 1063 C C . PHE A 1 135 ? 27.666 4.913 7.913 1.00 39.62 135 PHE A C 1
ATOM 1065 O O . PHE A 1 135 ? 27.020 5.855 7.458 1.00 39.62 135 PHE A O 1
ATOM 1072 N N . LYS A 1 136 ? 28.875 4.594 7.440 1.00 35.69 136 LYS A N 1
ATOM 1073 C CA . LYS A 1 136 ? 29.434 5.199 6.229 1.00 35.69 136 LYS A CA 1
ATOM 1074 C C . LYS A 1 136 ? 28.582 4.765 5.045 1.00 35.69 136 LYS A C 1
ATOM 1076 O O . LYS A 1 136 ? 28.771 3.678 4.504 1.00 35.69 136 LYS A O 1
ATOM 1081 N N . ILE A 1 137 ? 27.643 5.624 4.664 1.00 46.28 137 ILE A N 1
ATOM 1082 C CA . ILE A 1 137 ? 26.881 5.488 3.427 1.00 46.28 137 ILE A CA 1
ATOM 1083 C C . ILE A 1 137 ? 27.909 5.421 2.281 1.00 46.28 137 ILE A C 1
ATOM 1085 O O . ILE A 1 137 ? 28.764 6.311 2.187 1.00 46.2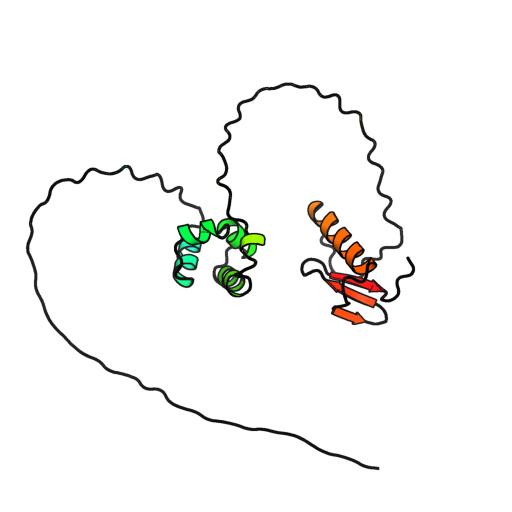8 137 ILE A O 1
ATOM 1089 N N . PRO A 1 138 ? 27.901 4.365 1.447 1.00 40.22 138 PRO A N 1
ATOM 1090 C CA . PRO A 1 138 ? 28.792 4.263 0.300 1.00 40.22 138 PRO A CA 1
ATOM 1091 C C . PRO A 1 138 ? 28.658 5.512 -0.576 1.00 40.22 138 PRO A C 1
ATOM 1093 O O . PRO A 1 138 ? 27.548 5.935 -0.892 1.00 40.22 138 PRO A O 1
ATOM 1096 N N . LYS A 1 139 ? 29.790 6.098 -0.982 1.00 49.41 139 LYS A N 1
ATOM 1097 C CA . LYS A 1 139 ? 29.877 7.370 -1.729 1.00 49.41 139 LYS A CA 1
ATOM 1098 C C . LYS A 1 139 ? 29.262 7.341 -3.145 1.00 49.41 139 LYS A C 1
ATOM 1100 O O . LYS A 1 139 ? 29.468 8.279 -3.906 1.00 49.41 139 LYS A O 1
ATOM 1105 N N . GLU A 1 140 ? 28.509 6.304 -3.505 1.00 42.25 140 GLU A N 1
ATOM 1106 C CA . GLU A 1 140 ? 28.011 6.075 -4.868 1.00 42.25 140 GLU A CA 1
ATOM 1107 C C . GLU A 1 140 ? 26.513 5.737 -4.953 1.00 42.25 140 GLU A C 1
ATOM 1109 O O . GLU A 1 140 ? 26.056 5.216 -5.965 1.00 42.25 140 GLU A O 1
ATOM 1114 N N . VAL A 1 141 ? 25.701 6.087 -3.948 1.00 40.12 141 VAL A N 1
ATOM 1115 C CA . VAL A 1 141 ? 24.237 6.103 -4.127 1.00 40.12 141 VAL A CA 1
ATOM 1116 C C . VAL A 1 141 ? 23.818 7.489 -4.620 1.00 40.12 141 VAL A C 1
ATOM 1118 O O . VAL A 1 141 ? 23.619 8.414 -3.834 1.00 40.12 141 VAL A O 1
ATOM 1121 N N . LYS A 1 142 ? 23.716 7.658 -5.943 1.00 40.44 142 LYS A N 1
ATOM 1122 C CA . LYS A 1 142 ? 23.075 8.837 -6.544 1.00 40.44 142 LYS A CA 1
ATOM 1123 C C . LYS A 1 142 ? 21.563 8.619 -6.570 1.00 40.44 142 LYS A C 1
ATOM 1125 O O . LYS A 1 142 ? 21.043 7.967 -7.468 1.00 40.44 142 LYS A O 1
ATOM 1130 N N . LEU A 1 143 ? 20.871 9.185 -5.584 1.00 44.81 143 LEU A N 1
ATOM 1131 C CA . LEU A 1 143 ? 19.421 9.375 -5.618 1.00 44.81 143 LEU A CA 1
ATOM 1132 C C . LEU A 1 143 ? 19.118 10.439 -6.682 1.00 44.81 143 LEU A C 1
ATOM 1134 O O . LEU A 1 143 ? 19.223 11.638 -6.425 1.00 44.81 143 LEU A O 1
ATOM 1138 N N . CYS A 1 144 ? 18.847 10.011 -7.913 1.00 38.84 144 CYS A N 1
ATOM 1139 C CA . CYS A 1 144 ? 18.522 10.927 -8.997 1.00 38.84 144 CYS A CA 1
ATOM 1140 C C . CYS A 1 144 ? 17.011 11.186 -9.061 1.00 38.84 144 CYS A C 1
ATOM 1142 O O . CYS A 1 144 ? 16.234 10.296 -9.381 1.00 38.84 144 CYS A O 1
ATOM 1144 N N . CYS A 1 145 ? 16.686 12.466 -8.854 1.00 50.56 145 CYS A N 1
ATOM 1145 C CA . CYS A 1 145 ? 15.558 13.212 -9.417 1.00 50.56 145 CYS A CA 1
ATOM 1146 C C . CYS A 1 145 ? 14.172 13.025 -8.773 1.00 50.56 145 CYS A C 1
ATOM 1148 O O . CYS A 1 145 ? 13.412 12.138 -9.137 1.00 50.56 145 CYS A O 1
ATOM 1150 N N . GLY A 1 146 ? 13.812 14.006 -7.931 1.00 42.28 146 GLY A N 1
ATOM 1151 C CA . GLY A 1 146 ? 12.429 14.346 -7.576 1.00 42.28 146 GLY A CA 1
ATOM 1152 C C . GLY A 1 146 ? 12.155 14.238 -6.080 1.00 42.28 146 GLY A C 1
ATOM 1153 O O . GLY A 1 146 ? 11.884 13.150 -5.606 1.00 42.28 146 GLY A O 1
ATOM 1154 N N . HIS A 1 147 ? 12.248 15.361 -5.354 1.00 43.41 147 HIS A N 1
ATOM 1155 C CA . HIS A 1 147 ? 11.829 15.505 -3.950 1.00 43.41 147 HIS A CA 1
ATOM 1156 C C . HIS A 1 147 ? 12.160 14.292 -3.054 1.00 43.41 147 HIS A C 1
ATOM 1158 O O . HIS A 1 147 ? 11.296 13.496 -2.703 1.00 43.41 147 HIS A O 1
ATOM 1164 N N . VAL A 1 148 ? 13.411 14.195 -2.588 1.00 49.22 148 VAL A N 1
ATOM 1165 C CA . VAL A 1 148 ? 13.607 13.589 -1.265 1.00 49.22 148 VAL A CA 1
ATOM 1166 C C . VAL A 1 148 ? 13.022 14.612 -0.300 1.00 49.22 148 VAL A C 1
ATOM 1168 O O . VAL A 1 148 ? 13.712 15.556 0.084 1.00 49.22 148 VAL A O 1
ATOM 1171 N N . GLU A 1 149 ? 11.725 14.502 0.004 1.00 45.72 149 GLU A N 1
ATOM 1172 C CA . GLU A 1 149 ? 11.185 15.164 1.186 1.00 45.72 149 GLU A CA 1
ATOM 1173 C C . GLU A 1 149 ? 12.137 14.808 2.325 1.00 45.72 149 GLU A C 1
ATOM 1175 O O . GLU A 1 149 ? 12.457 13.638 2.541 1.00 45.72 149 GLU A O 1
ATOM 1180 N N . SER A 1 150 ? 12.672 15.827 2.988 1.00 52.81 150 SER A N 1
ATOM 1181 C CA . SER A 1 150 ? 13.781 15.793 3.949 1.00 52.81 150 SER A CA 1
ATOM 1182 C C . SER A 1 150 ? 13.520 14.934 5.201 1.00 52.81 150 SER A C 1
ATOM 1184 O O . SER A 1 150 ? 14.209 15.065 6.210 1.00 52.81 150 SER A O 1
ATOM 1186 N N . SER A 1 151 ? 12.497 14.089 5.162 1.00 56.22 151 SER A N 1
ATOM 1187 C CA . SER A 1 151 ? 11.851 13.398 6.261 1.00 56.22 151 SER A CA 1
ATOM 1188 C C . SER A 1 151 ? 11.341 12.025 5.817 1.00 56.22 151 SER A C 1
ATOM 1190 O O . SER A 1 151 ? 10.193 11.666 6.069 1.00 56.22 151 SER A O 1
ATOM 1192 N N . LEU A 1 152 ? 12.201 11.216 5.189 1.00 65.19 152 LEU A N 1
ATOM 1193 C CA . LEU A 1 152 ? 11.994 9.768 5.224 1.00 65.19 152 LEU A CA 1
ATOM 1194 C C . LEU A 1 152 ? 11.999 9.341 6.695 1.00 65.19 152 LEU A C 1
ATOM 1196 O O . LEU A 1 152 ? 12.993 9.532 7.401 1.00 65.19 152 LEU A O 1
ATOM 1200 N N . SER A 1 153 ? 10.871 8.810 7.169 1.00 77.38 153 SER A N 1
ATOM 1201 C CA . SER A 1 153 ? 10.771 8.320 8.541 1.00 77.38 153 SER A CA 1
ATOM 1202 C C . SER A 1 153 ? 11.865 7.272 8.782 1.00 77.38 153 SER A C 1
ATOM 1204 O O . SER A 1 153 ? 12.054 6.393 7.937 1.00 77.38 153 SER A O 1
ATOM 1206 N N . PRO A 1 154 ? 12.559 7.277 9.936 1.00 79.94 154 PRO A N 1
ATOM 1207 C CA . PRO A 1 154 ? 13.507 6.217 10.280 1.00 79.94 154 PRO A CA 1
ATOM 1208 C C . PRO A 1 154 ? 12.888 4.813 10.209 1.00 79.94 154 PRO A C 1
ATOM 1210 O O . PRO A 1 154 ? 13.591 3.839 9.948 1.00 79.94 154 PRO A O 1
ATOM 1213 N N . SER A 1 155 ? 11.566 4.711 10.393 1.00 82.69 155 SER A N 1
ATOM 1214 C CA . SER A 1 155 ? 10.813 3.462 10.255 1.00 82.69 155 SER A CA 1
ATOM 1215 C C . SER A 1 155 ? 10.757 2.917 8.825 1.00 82.69 155 SER A C 1
ATOM 1217 O O . SER A 1 155 ? 10.476 1.740 8.662 1.00 82.69 155 SER A O 1
ATOM 1219 N N . SER A 1 156 ? 11.021 3.739 7.807 1.00 81.94 156 SER A N 1
ATOM 1220 C CA . SER A 1 156 ? 10.970 3.373 6.383 1.00 81.94 156 SER A CA 1
ATOM 1221 C C . SER A 1 156 ? 12.295 2.824 5.844 1.00 81.94 156 SER A C 1
ATOM 1223 O O . SER A 1 156 ? 12.344 2.261 4.753 1.00 81.94 156 SER A O 1
ATOM 1225 N N . ILE A 1 157 ? 13.390 2.981 6.594 1.00 84.94 157 ILE A N 1
ATOM 1226 C CA . ILE A 1 157 ? 14.718 2.493 6.194 1.00 84.94 157 ILE A CA 1
ATOM 1227 C C . ILE A 1 157 ? 14.745 0.960 6.047 1.00 84.94 157 ILE A C 1
ATOM 1229 O O . ILE A 1 157 ? 15.282 0.494 5.040 1.00 84.94 157 ILE A O 1
ATOM 1233 N N . PRO A 1 158 ? 14.177 0.161 6.978 1.00 88.62 158 PRO A N 1
ATOM 1234 C CA . PRO A 1 158 ? 14.110 -1.290 6.816 1.00 88.62 158 PRO A CA 1
ATOM 1235 C C . PRO A 1 158 ? 13.392 -1.710 5.531 1.00 88.62 158 PRO A C 1
ATOM 1237 O O . PRO A 1 158 ? 13.918 -2.543 4.802 1.00 88.62 158 PRO A O 1
ATOM 1240 N N . ASP A 1 159 ? 12.263 -1.080 5.201 1.00 84.75 159 ASP A N 1
ATOM 1241 C CA . ASP A 1 159 ? 11.482 -1.413 4.003 1.00 84.75 159 ASP A CA 1
ATOM 1242 C C . ASP A 1 159 ? 12.266 -1.142 2.712 1.00 84.75 159 ASP A C 1
ATOM 1244 O O . ASP A 1 159 ? 12.245 -1.941 1.774 1.00 84.75 159 ASP A O 1
ATOM 1248 N N . MET A 1 160 ? 13.013 -0.035 2.677 1.00 89.94 160 MET A N 1
ATOM 1249 C CA . MET A 1 160 ? 13.888 0.300 1.553 1.00 89.94 160 MET A CA 1
ATOM 1250 C C . MET A 1 160 ? 15.069 -0.678 1.431 1.00 89.94 160 MET A C 1
ATOM 1252 O O . MET A 1 160 ? 15.440 -1.056 0.319 1.00 89.94 160 MET A O 1
ATOM 1256 N N . LEU A 1 161 ? 15.647 -1.126 2.554 1.00 91.44 161 LEU A N 1
ATOM 1257 C CA . LEU A 1 161 ? 16.689 -2.161 2.555 1.00 91.44 161 LEU A CA 1
ATOM 1258 C C . LEU A 1 161 ? 16.149 -3.502 2.049 1.00 91.44 161 LEU A C 1
ATOM 1260 O O . LEU A 1 161 ? 16.804 -4.150 1.235 1.00 91.44 161 LEU A O 1
ATOM 1264 N N . THR A 1 162 ? 14.944 -3.885 2.471 1.00 91.56 162 THR A N 1
ATOM 1265 C CA . THR A 1 162 ? 14.273 -5.094 1.989 1.00 91.56 162 THR A CA 1
ATOM 1266 C C . THR A 1 162 ? 14.004 -5.021 0.487 1.00 91.56 162 THR A C 1
ATOM 1268 O O . THR A 1 162 ? 14.291 -5.982 -0.222 1.00 91.56 162 THR A O 1
ATOM 1271 N N . LEU A 1 163 ? 13.532 -3.881 -0.032 1.00 91.94 163 LEU A N 1
ATOM 1272 C CA . LEU A 1 163 ? 13.363 -3.684 -1.475 1.00 91.94 163 LEU A CA 1
ATOM 1273 C C . LEU A 1 163 ? 14.689 -3.880 -2.228 1.00 91.94 163 LEU A C 1
ATOM 1275 O O . LEU A 1 163 ? 14.738 -4.628 -3.203 1.00 91.94 163 LEU A O 1
ATOM 1279 N N . LEU A 1 164 ? 15.776 -3.265 -1.754 1.00 93.06 164 LEU A N 1
ATOM 1280 C CA . LEU A 1 164 ? 17.101 -3.415 -2.364 1.00 93.06 164 LEU A CA 1
ATOM 1281 C C . LEU A 1 164 ? 17.587 -4.872 -2.362 1.00 93.06 164 LEU A C 1
ATOM 1283 O O . LEU A 1 164 ? 18.141 -5.334 -3.361 1.00 93.06 164 LEU A O 1
ATOM 1287 N N . GLU A 1 165 ? 17.373 -5.602 -1.268 1.00 92.81 165 GLU A N 1
ATOM 1288 C CA . GLU A 1 165 ? 17.773 -7.005 -1.146 1.00 92.81 165 GLU A CA 1
ATOM 1289 C C . GLU A 1 165 ? 16.976 -7.912 -2.093 1.00 92.81 165 GLU A C 1
ATOM 1291 O O . GLU A 1 165 ? 17.568 -8.726 -2.804 1.00 92.81 165 GLU A O 1
ATOM 1296 N N . ILE A 1 166 ? 15.659 -7.711 -2.199 1.00 90.75 166 ILE A N 1
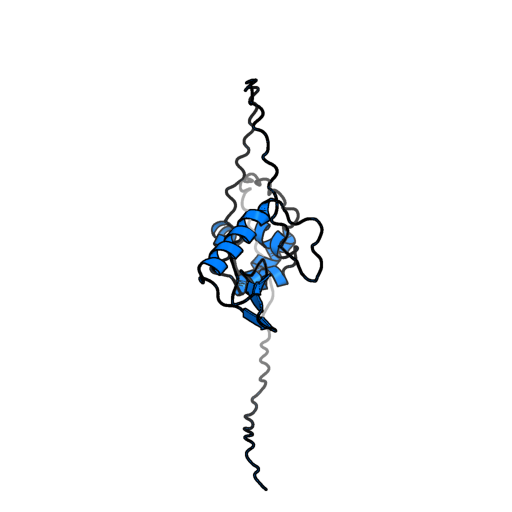ATOM 1297 C CA . ILE A 1 166 ? 14.803 -8.463 -3.127 1.00 90.75 166 ILE A CA 1
ATOM 1298 C C . ILE A 1 166 ? 15.234 -8.224 -4.578 1.00 90.75 166 ILE A C 1
ATOM 1300 O O . ILE A 1 166 ? 15.344 -9.181 -5.350 1.00 90.75 166 ILE A O 1
ATOM 1304 N N . VAL A 1 167 ? 15.528 -6.975 -4.957 1.00 90.62 167 VAL A N 1
ATOM 1305 C CA . VAL A 1 167 ? 16.017 -6.671 -6.310 1.00 90.62 167 VAL A CA 1
ATOM 1306 C C . VAL A 1 167 ? 17.385 -7.307 -6.551 1.00 90.62 167 VAL A C 1
ATOM 1308 O O . VAL A 1 167 ? 17.612 -7.894 -7.608 1.00 90.62 167 VAL A O 1
ATOM 1311 N N . LYS A 1 168 ? 18.286 -7.274 -5.561 1.00 90.12 168 LYS A N 1
ATOM 1312 C CA . LYS A 1 168 ? 19.603 -7.921 -5.655 1.00 90.12 168 LYS A CA 1
ATOM 1313 C C . LYS A 1 168 ? 19.508 -9.433 -5.853 1.00 90.12 168 LYS A C 1
ATOM 1315 O O . LYS A 1 168 ? 20.310 -9.999 -6.591 1.00 90.12 168 LYS A O 1
ATOM 1320 N N . MET A 1 169 ? 18.527 -10.076 -5.228 1.00 90.62 169 MET A N 1
ATOM 1321 C CA . MET A 1 169 ? 18.252 -11.504 -5.405 1.00 90.62 169 MET A CA 1
ATOM 1322 C C . MET A 1 169 ? 17.512 -11.828 -6.713 1.00 90.62 169 MET A C 1
ATOM 1324 O O . MET A 1 169 ? 17.290 -13.001 -7.004 1.00 90.62 169 MET A O 1
ATOM 1328 N N . GLY A 1 170 ? 17.123 -10.821 -7.504 1.00 90.56 170 GLY A N 1
ATOM 1329 C CA . GLY A 1 170 ? 16.324 -11.005 -8.717 1.00 90.56 170 GLY A CA 1
ATOM 1330 C C . GLY A 1 170 ? 14.872 -11.403 -8.437 1.00 90.56 170 GLY A C 1
ATOM 1331 O O . GLY A 1 170 ? 14.198 -11.908 -9.328 1.00 90.56 170 GLY A O 1
ATOM 1332 N N . GLY A 1 171 ? 14.388 -11.192 -7.208 1.00 88.75 171 GLY A N 1
ATOM 1333 C CA . GLY A 1 171 ? 13.011 -11.495 -6.809 1.00 88.75 171 GLY A CA 1
ATOM 1334 C C . GLY A 1 171 ? 11.987 -10.473 -7.307 1.00 88.75 171 GLY A C 1
ATOM 1335 O O . GLY A 1 171 ? 10.787 -10.720 -7.215 1.00 88.75 171 GLY A O 1
ATOM 1336 N N . LEU A 1 172 ? 12.451 -9.339 -7.839 1.00 90.44 172 LEU A N 1
ATOM 1337 C CA . LEU A 1 172 ? 11.617 -8.312 -8.453 1.00 90.44 172 LEU A CA 1
ATOM 1338 C C . LEU A 1 172 ? 12.047 -8.060 -9.901 1.00 90.44 172 LEU A C 1
ATOM 1340 O O . LEU A 1 172 ? 13.238 -7.935 -10.192 1.00 90.44 172 LEU A O 1
ATOM 1344 N N . HIS A 1 173 ? 11.068 -7.916 -10.792 1.00 92.44 173 HIS A N 1
ATOM 1345 C CA . HIS A 1 173 ? 11.291 -7.466 -12.163 1.00 92.44 173 HIS A CA 1
ATOM 1346 C C . HIS A 1 173 ? 11.096 -5.954 -12.268 1.00 92.44 173 HIS A C 1
ATOM 1348 O O . HIS A 1 173 ? 10.292 -5.374 -11.537 1.00 92.44 173 HIS A O 1
ATOM 1354 N N . ALA A 1 174 ? 11.831 -5.324 -13.184 1.00 94.00 174 ALA A N 1
ATOM 1355 C CA . ALA A 1 174 ? 11.682 -3.900 -13.435 1.00 94.00 174 ALA A CA 1
ATOM 1356 C C . ALA A 1 174 ? 10.297 -3.610 -14.036 1.00 94.00 174 ALA A C 1
ATOM 1358 O O . ALA A 1 174 ? 9.900 -4.249 -15.012 1.00 94.00 174 ALA A O 1
ATOM 1359 N N . THR A 1 175 ? 9.575 -2.652 -13.459 1.00 93.50 175 THR A N 1
ATOM 1360 C CA . THR A 1 175 ? 8.264 -2.194 -13.947 1.00 93.50 175 THR A CA 1
ATOM 1361 C C . THR A 1 175 ? 8.415 -1.281 -15.156 1.00 93.50 175 THR A C 1
ATOM 1363 O O . THR A 1 175 ? 7.619 -1.340 -16.091 1.00 93.50 175 THR A O 1
ATOM 1366 N N . HIS A 1 176 ? 9.468 -0.468 -15.154 1.00 93.31 176 HIS A N 1
ATOM 1367 C CA . HIS A 1 176 ? 9.858 0.392 -16.257 1.00 93.31 176 HIS A CA 1
ATOM 1368 C C . HIS A 1 176 ? 11.344 0.211 -16.554 1.00 93.31 176 HIS A C 1
ATOM 1370 O O . HIS A 1 176 ? 12.138 -0.006 -15.641 1.00 93.31 176 HIS A O 1
ATOM 1376 N N . VAL A 1 177 ? 11.729 0.288 -17.826 1.00 94.44 177 VAL A N 1
ATOM 1377 C CA . VAL A 1 177 ? 13.128 0.203 -18.254 1.00 94.44 177 VAL A CA 1
ATOM 1378 C C . VAL A 1 177 ? 13.446 1.409 -19.117 1.00 94.44 177 VAL A C 1
ATOM 1380 O O . VAL A 1 177 ? 12.847 1.579 -20.176 1.00 94.44 177 VAL A O 1
ATOM 1383 N N . ASP A 1 178 ? 14.429 2.194 -18.688 1.00 91.06 178 ASP A N 1
ATOM 1384 C CA . ASP A 1 178 ? 14.919 3.360 -19.415 1.00 91.06 178 ASP A CA 1
ATOM 1385 C C . ASP A 1 178 ? 16.449 3.351 -19.462 1.00 91.06 178 ASP A C 1
ATOM 1387 O O . ASP A 1 178 ? 17.125 3.283 -18.437 1.00 91.06 178 ASP A O 1
ATOM 1391 N N . SER A 1 179 ? 17.008 3.414 -20.673 1.00 92.88 179 SER A N 1
ATOM 1392 C CA . SER A 1 179 ? 18.433 3.688 -20.904 1.00 92.88 179 SER A CA 1
ATOM 1393 C C . SER A 1 179 ? 19.410 2.795 -20.112 1.00 92.88 179 SER A C 1
ATOM 1395 O O . SER A 1 179 ? 20.496 3.221 -19.720 1.00 92.88 179 SER A O 1
ATOM 1397 N N . GLY A 1 180 ? 19.041 1.529 -19.877 1.00 90.88 180 GLY A N 1
ATOM 1398 C CA . GLY A 1 180 ? 19.848 0.556 -19.125 1.00 90.88 180 GLY A CA 1
ATOM 1399 C C . GLY A 1 180 ? 19.608 0.539 -17.610 1.00 90.88 180 GLY A C 1
ATOM 1400 O O . GLY A 1 180 ? 20.251 -0.242 -16.901 1.00 90.88 180 GLY A O 1
ATOM 1401 N N . TYR A 1 181 ? 18.668 1.343 -17.126 1.00 94.00 181 TYR A N 1
ATOM 1402 C CA . TYR A 1 181 ? 18.144 1.341 -15.766 1.00 94.00 181 TYR A CA 1
ATOM 1403 C C . TYR A 1 181 ? 16.754 0.704 -15.742 1.00 94.00 181 TYR A C 1
ATOM 1405 O O . TYR A 1 181 ? 16.006 0.774 -16.713 1.00 94.00 181 TYR A O 1
ATOM 1413 N N . GLY A 1 182 ? 16.434 0.044 -14.637 1.00 94.62 182 GLY A N 1
ATOM 1414 C CA . GLY A 1 182 ? 15.113 -0.469 -14.319 1.00 94.62 182 GLY A CA 1
ATOM 1415 C C . GLY A 1 182 ? 14.549 0.257 -13.104 1.00 94.62 182 GLY A C 1
ATOM 1416 O O . GLY A 1 182 ? 15.270 0.485 -12.131 1.00 94.62 182 GLY A O 1
ATOM 1417 N N . GLU A 1 183 ? 13.272 0.608 -13.157 1.00 94.50 183 GLU A N 1
ATOM 1418 C CA . GLU A 1 183 ? 12.489 0.996 -11.991 1.00 94.50 183 GLU A CA 1
ATOM 1419 C C . GLU A 1 183 ? 11.987 -0.265 -11.283 1.00 94.50 183 GLU A C 1
ATOM 1421 O O . GLU A 1 183 ? 11.400 -1.145 -11.908 1.00 94.50 183 GLU A O 1
ATOM 1426 N N . PHE A 1 184 ? 12.205 -0.348 -9.977 1.00 93.69 184 PHE A N 1
ATOM 1427 C CA . PHE A 1 184 ? 11.728 -1.424 -9.123 1.00 93.69 184 PHE A CA 1
ATOM 1428 C C . PHE A 1 184 ? 10.872 -0.821 -8.019 1.00 93.69 184 PHE A C 1
ATOM 1430 O O . PHE A 1 184 ? 11.327 0.082 -7.315 1.00 93.69 184 PHE A O 1
ATOM 1437 N N . SER A 1 185 ? 9.650 -1.327 -7.861 1.00 92.88 185 SER A N 1
ATOM 1438 C CA . SER A 1 185 ? 8.682 -0.785 -6.911 1.00 92.88 185 SER A CA 1
ATOM 1439 C C . SER A 1 185 ? 8.071 -1.875 -6.043 1.00 92.88 185 SER A C 1
ATOM 1441 O O . SER A 1 185 ? 7.657 -2.912 -6.556 1.00 92.88 185 SER A O 1
ATOM 1443 N N . ASN A 1 186 ? 7.961 -1.634 -4.735 1.00 86.12 186 ASN A N 1
ATOM 1444 C CA . ASN A 1 186 ? 7.155 -2.468 -3.832 1.00 86.12 186 ASN A CA 1
ATOM 1445 C C . ASN A 1 186 ? 5.768 -1.861 -3.546 1.00 86.12 186 ASN A C 1
ATOM 1447 O O . ASN A 1 186 ? 5.120 -2.250 -2.578 1.00 86.12 186 ASN A O 1
ATOM 1451 N N . GLY A 1 187 ? 5.336 -0.883 -4.350 1.00 84.38 187 GLY A N 1
ATOM 1452 C CA . GLY A 1 187 ? 4.087 -0.140 -4.166 1.00 84.38 187 GLY A CA 1
ATOM 1453 C C . GLY A 1 187 ? 4.203 1.059 -3.219 1.00 84.38 187 GLY A C 1
ATOM 1454 O O . GLY A 1 187 ? 3.473 2.029 -3.397 1.00 84.38 187 GLY A O 1
ATOM 1455 N N . THR A 1 188 ? 5.145 1.036 -2.271 1.00 82.50 188 THR A N 1
ATOM 1456 C CA . THR A 1 188 ? 5.403 2.154 -1.341 1.00 82.50 188 THR A CA 1
ATOM 1457 C C . THR A 1 188 ? 6.616 2.978 -1.767 1.00 82.50 188 THR A C 1
ATOM 1459 O O . THR A 1 188 ? 6.593 4.205 -1.713 1.00 82.50 188 THR A O 1
ATOM 1462 N N . PHE A 1 189 ? 7.680 2.306 -2.202 1.00 86.75 189 PHE A N 1
ATOM 1463 C CA . PHE A 1 189 ? 8.918 2.907 -2.678 1.00 86.75 189 PHE A CA 1
ATOM 1464 C C . PHE A 1 189 ? 9.185 2.447 -4.103 1.00 86.75 189 PHE A C 1
ATOM 1466 O O . PHE A 1 189 ? 9.063 1.258 -4.402 1.00 86.75 189 PHE A O 1
ATOM 1473 N N . SER A 1 190 ? 9.610 3.384 -4.946 1.00 90.81 190 SER A N 1
ATOM 1474 C CA . SER A 1 190 ? 10.185 3.105 -6.259 1.00 90.81 190 SER A CA 1
ATOM 1475 C C . SER A 1 190 ? 11.652 3.517 -6.258 1.00 90.81 190 SER A C 1
ATOM 1477 O O . SER A 1 190 ? 11.997 4.619 -5.829 1.00 90.81 190 SER A O 1
ATOM 1479 N N . ILE A 1 191 ? 12.518 2.635 -6.748 1.00 91.44 191 ILE A N 1
ATOM 1480 C CA . ILE A 1 191 ? 13.943 2.906 -6.936 1.00 91.44 191 ILE A CA 1
ATOM 1481 C C . ILE A 1 191 ? 14.327 2.648 -8.389 1.00 91.44 191 ILE A C 1
ATOM 1483 O O . ILE A 1 191 ? 13.923 1.648 -8.977 1.00 91.44 191 ILE A O 1
ATOM 1487 N N . MET A 1 192 ? 15.142 3.528 -8.967 1.00 93.38 192 MET A N 1
ATOM 1488 C CA . MET A 1 192 ? 15.782 3.276 -10.257 1.00 93.38 192 MET A CA 1
ATOM 1489 C C . MET A 1 192 ? 17.186 2.720 -10.035 1.00 93.38 192 MET A C 1
ATOM 1491 O O . MET A 1 192 ? 18.003 3.340 -9.353 1.00 93.38 192 MET A O 1
ATOM 1495 N N . MET A 1 193 ? 17.486 1.565 -10.627 1.00 92.50 193 MET A N 1
ATOM 1496 C CA . MET A 1 193 ? 18.801 0.928 -10.545 1.00 92.50 193 MET A CA 1
ATOM 1497 C C . MET A 1 193 ? 19.262 0.414 -11.911 1.00 92.50 193 MET A C 1
ATOM 1499 O O . MET A 1 193 ? 18.426 0.062 -12.738 1.00 92.50 193 MET A O 1
ATOM 1503 N N . PRO A 1 194 ? 20.576 0.323 -12.179 1.00 93.06 194 PRO A N 1
ATOM 1504 C CA . PRO A 1 194 ? 21.070 -0.310 -13.398 1.00 93.06 194 PRO A CA 1
ATOM 1505 C C . PRO A 1 194 ? 20.550 -1.747 -13.516 1.00 93.06 194 PRO A C 1
ATOM 1507 O O . PRO A 1 194 ? 20.616 -2.496 -12.546 1.00 93.06 194 PRO A O 1
ATOM 1510 N N . LEU A 1 195 ? 20.114 -2.171 -14.706 1.00 88.00 195 LEU A N 1
ATOM 1511 C CA . LEU A 1 195 ? 19.683 -3.561 -14.950 1.00 88.00 195 LEU A CA 1
ATOM 1512 C C . LEU A 1 195 ? 20.833 -4.574 -14.849 1.00 88.00 195 LEU A C 1
ATOM 1514 O O . LEU A 1 195 ? 20.610 -5.771 -14.685 1.00 88.00 195 LEU A O 1
ATOM 1518 N N . LYS A 1 196 ? 22.073 -4.095 -14.979 1.00 88.38 196 LYS A N 1
ATOM 1519 C CA . LYS A 1 196 ? 23.307 -4.876 -14.824 1.00 88.38 196 LYS A CA 1
ATOM 1520 C C . LYS A 1 196 ? 24.199 -4.208 -13.774 1.00 88.38 196 LYS A C 1
ATOM 1522 O O . LYS A 1 196 ? 25.196 -3.574 -14.134 1.00 88.38 196 LYS A O 1
ATOM 1527 N N . PRO A 1 197 ? 23.812 -4.271 -12.493 1.00 79.25 197 PRO A N 1
ATOM 1528 C CA . PRO A 1 197 ? 24.563 -3.637 -11.419 1.00 79.25 197 PRO A CA 1
ATOM 1529 C C . PRO A 1 197 ? 25.934 -4.310 -11.250 1.00 79.25 197 PRO A C 1
ATOM 1531 O O . PRO A 1 197 ? 26.054 -5.534 -11.283 1.00 79.25 197 PRO A O 1
ATOM 1534 N N . LYS A 1 198 ? 26.983 -3.491 -11.099 1.00 80.75 198 LYS A N 1
ATOM 1535 C CA . LYS A 1 198 ? 28.367 -3.922 -10.837 1.00 80.75 198 LYS A CA 1
ATOM 1536 C C . LYS A 1 198 ? 28.635 -3.870 -9.332 1.00 80.75 198 LYS A C 1
ATOM 1538 O O . LYS A 1 198 ? 29.371 -3.007 -8.866 1.00 80.75 198 LYS A O 1
ATOM 1543 N N . TRP A 1 199 ? 27.944 -4.710 -8.582 1.00 69.31 199 TRP A N 1
ATOM 1544 C CA . TRP A 1 199 ? 28.117 -4.865 -7.136 1.00 69.31 199 TRP A CA 1
ATOM 1545 C C . TRP A 1 199 ? 28.884 -6.133 -6.778 1.00 69.31 199 TRP A C 1
ATOM 1547 O O . TRP A 1 199 ? 28.884 -7.075 -7.603 1.00 69.31 199 TRP A O 1
#

Radius of gyration: 30.73 Å; chains: 1; bounding box: 88×27×94 Å